Protein AF-0000000072534331 (afdb_homodimer)

Solvent-accessible surface area (backbone atoms only — not comparable to full-atom values): 13801 Å² total; per-residue (Å²): 88,79,46,74,49,77,42,70,60,84,75,56,62,66,62,53,51,60,70,26,61,37,48,76,20,25,19,36,25,36,41,34,34,26,26,34,39,56,55,97,90,37,53,32,56,31,35,36,30,47,63,51,60,72,60,28,52,50,44,50,51,50,47,52,53,56,41,56,73,75,33,76,59,56,20,41,37,40,39,36,39,30,43,77,32,44,56,55,34,57,40,33,40,37,37,26,12,3,53,46,58,65,42,17,48,55,43,46,56,50,47,54,54,48,44,35,71,67,36,56,42,35,35,30,44,30,29,78,86,67,47,72,48,81,40,75,47,66,123,88,80,46,75,50,76,42,69,59,84,76,56,64,66,65,52,51,60,69,25,61,39,47,76,19,26,17,37,25,35,41,35,34,26,26,35,38,55,54,95,90,37,53,31,56,30,35,34,30,48,62,51,59,72,60,29,52,51,44,51,51,49,47,52,52,54,41,56,73,75,32,73,60,56,20,42,38,41,40,37,40,31,43,75,33,44,57,55,35,56,40,34,39,36,37,26,12,3,52,46,57,67,42,16,50,54,42,46,55,50,46,54,55,49,43,33,71,66,35,57,41,35,35,32,44,30,28,77,86,67,46,72,49,79,39,77,45,65,122

pLDDT: mean 96.77, std 4.94, range [68.0, 99.0]

Secondary structure (DSSP, 8-state):
-EEEEEESS---HHHHHHHH--TT-SEEEEEEEEB-SEETTEEEEEEEEEE-HHHHHHHHHHHHHHHHHHS--SEEEEEEE-EEEEBT-EEEEEEEEESSHHHHHHHHHHHHHHHHHHS-EEEEEEETTS-EEEEES--/-EEEEEESS---HHHHHHHH--TT-SEEEEEEEEB-SEETTEEEEEEEEEE-HHHHHHHHHHHHHHHHHHS--SEEEEEEE-EEEEBT-EEEEEEEEESSHHHHHHHHHHHHHHHHHHS-EEEEEEETTS-EEEEES--

Sequence (278 aa):
MDHIDIIEGKIDVNSTIDLVISPSCGAVSTFLGTTRDNFDGKKVVRLEYEAYIPMAKKKMLEICQLVREKWKVENIVMIHRIGLVPIKEASIIIAISSPHRKESLDALQFAIDTLKAIVPIWKKEVYEDESTSWKENKEMDHIDIIEGKIDVNSTIDLVISPSCGAVSTFLGTTRDNFDGKKVVRLEYEAYIPMAKKKMLEICQLVREKWKVENIVMIHRIGLVPIKEASIIIAISSPHRKESLDALQFAIDTLKAIVPIWKKEVYEDESTSWKENKE

Radius of gyration: 18.97 Å; Cα contacts (8 Å, |Δi|>4): 699; chains: 2; bounding box: 43×62×36 Å

InterPro domains:
  IPR003448 Molybdopterin biosynthesis MoaE [PF02391] (8-117)
  IPR003448 Molybdopterin biosynthesis MoaE [cd00756] (11-135)
  IPR028888 Molybdopterin synthase catalytic subunit, eukaryotes [MF_03052] (1-139)
  IPR036563 Molybdopterin biosynthesis MoaE subunit superfamily [G3DSA:3.90.1170.40] (1-137)
  IPR036563 Molybdopterin biosynthesis MoaE subunit superfamily [SSF54690] (4-138)

Foldseek 3Di:
DEAEEEEADADDPVVQQVQADDPLFDDKDKDWDADAQDDPHFGFFWKAKDAPGVQLRVQLVVLVVVLVVVAAWDYWYKYAHGGIGGGPTTGIMIMTTHNDHPSNVVSNVSSVQSSQVPRGMKMWTQGPVRDIDIDRSND/DEAEEEEADADDPVVQQVQADDPLFDEKDKDWDADAQDDPHFGFFWKAKDAPGVQLRVVLVVLVVVLVVVAAWDYWYKYAHGGIGGGPTTGIMIMTTHNDHPSNVVSNVSSVQSSQVDRGMKMWTQGPVRDIDIDRSND

Nearest PDB structures (foldseek):
  4ap8-assembly1_A  TM=9.971E-01  e=3.537E-19  Homo sapiens
  8hlg-assembly1_B  TM=9.575E-01  e=3.197E-15  Deinococcus radiodurans R1 = ATCC 13939 = DSM 20539
  2q5w-assembly1_E  TM=9.636E-01  e=4.592E-15  Staphylococcus aureus
  2qie-assembly2_H  TM=9.582E-01  e=1.360E-14  Staphylococcus aureus
  6jbz-assembly1_C  TM=9.107E-01  e=6.594E-15  Mycobacterium tuberculosis

Organism: Lottia gigantea (NCBI:txid225164)

Structure (mmCIF, N/CA/C/O backbone):
data_AF-0000000072534331-model_v1
#
loop_
_entity.id
_entity.type
_entity.pdbx_description
1 polymer 'Molybdenum cofactor synthesis protein 2B'
#
loop_
_atom_site.group_PDB
_atom_site.id
_atom_site.type_symbol
_ato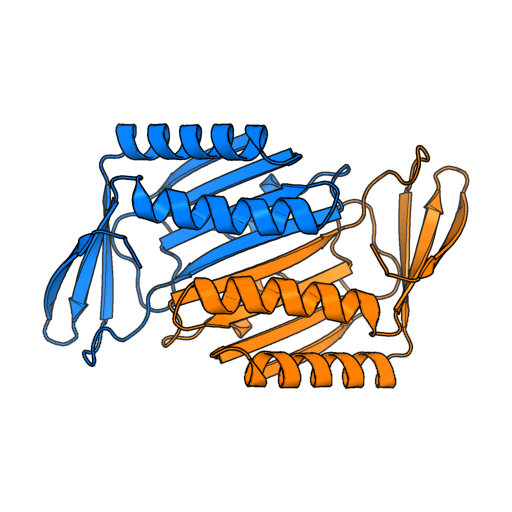m_site.label_atom_id
_atom_site.label_alt_id
_atom_site.label_comp_id
_atom_site.label_asym_id
_atom_site.label_entity_id
_atom_site.label_seq_id
_atom_site.pdbx_PDB_ins_code
_atom_site.Cartn_x
_atom_site.Cartn_y
_atom_site.Cartn_z
_atom_site.occupancy
_atom_site.B_iso_or_equiv
_atom_site.auth_seq_id
_atom_site.auth_comp_id
_atom_site.auth_asym_id
_atom_site.auth_atom_id
_atom_site.pdbx_PDB_model_num
ATOM 1 N N . MET A 1 1 ? 16.219 7.152 -1.354 1 97.75 1 MET A N 1
ATOM 2 C CA . MET A 1 1 ? 16.984 5.906 -1.323 1 97.75 1 MET A CA 1
ATOM 3 C C . MET A 1 1 ? 16.312 4.836 -2.176 1 97.75 1 MET A C 1
ATOM 5 O O . MET A 1 1 ? 15.086 4.848 -2.34 1 97.75 1 MET A O 1
ATOM 9 N N . ASP A 1 2 ? 17.141 3.986 -2.725 1 98.62 2 ASP A N 1
ATOM 10 C CA . ASP A 1 2 ? 16.656 2.771 -3.383 1 98.62 2 ASP A CA 1
ATOM 11 C C . ASP A 1 2 ? 17.141 1.524 -2.645 1 98.62 2 ASP A C 1
ATOM 13 O O . ASP A 1 2 ? 18.328 1.364 -2.395 1 98.62 2 ASP A O 1
ATOM 17 N N . HIS A 1 3 ? 16.25 0.729 -2.234 1 98.75 3 HIS A N 1
ATOM 18 C CA . HIS A 1 3 ? 16.594 -0.554 -1.637 1 98.75 3 HIS A CA 1
ATOM 19 C C . HIS A 1 3 ? 15.992 -1.712 -2.422 1 98.75 3 HIS A C 1
ATOM 21 O O . HIS A 1 3 ? 14.773 -1.88 -2.443 1 98.75 3 HIS A O 1
ATOM 27 N N . ILE A 1 4 ? 16.812 -2.453 -3.033 1 98.75 4 ILE A N 1
ATOM 28 C CA . ILE A 1 4 ? 16.391 -3.617 -3.809 1 98.75 4 ILE A CA 1
ATOM 29 C C . ILE A 1 4 ? 16.969 -4.887 -3.178 1 98.75 4 ILE A C 1
ATOM 31 O O . ILE A 1 4 ? 18.109 -4.902 -2.732 1 98.75 4 ILE A O 1
ATOM 35 N N . ASP A 1 5 ? 16.156 -5.902 -3.156 1 98.56 5 ASP A N 1
ATOM 36 C CA . ASP A 1 5 ? 16.688 -7.156 -2.627 1 98.56 5 ASP A CA 1
ATOM 37 C C . ASP A 1 5 ? 15.906 -8.352 -3.168 1 98.56 5 ASP A C 1
ATOM 39 O O . ASP A 1 5 ? 14.75 -8.227 -3.564 1 98.56 5 ASP A O 1
ATOM 43 N N . ILE A 1 6 ? 16.531 -9.43 -3.281 1 98.75 6 ILE A N 1
ATOM 44 C CA . ILE A 1 6 ? 15.984 -10.75 -3.52 1 98.75 6 ILE A CA 1
ATOM 45 C C . ILE A 1 6 ? 16.312 -11.672 -2.35 1 98.75 6 ILE A C 1
ATOM 47 O O . ILE A 1 6 ? 17.5 -11.891 -2.041 1 98.75 6 ILE A O 1
ATOM 51 N N . ILE A 1 7 ? 15.234 -12.25 -1.736 1 98.56 7 ILE A N 1
ATOM 52 C CA . ILE A 1 7 ? 15.484 -12.93 -0.468 1 98.56 7 ILE A CA 1
ATOM 53 C C . ILE A 1 7 ? 14.844 -14.312 -0.489 1 98.56 7 ILE A C 1
ATOM 55 O O . ILE A 1 7 ? 13.992 -14.594 -1.335 1 98.56 7 ILE A O 1
ATOM 59 N N . GLU A 1 8 ? 15.094 -15.25 0.429 1 96.88 8 GLU A N 1
ATOM 60 C CA . GLU A 1 8 ? 14.5 -16.578 0.543 1 96.88 8 GLU A CA 1
ATOM 61 C C . GLU A 1 8 ? 13.516 -16.641 1.709 1 96.88 8 GLU A C 1
ATOM 63 O O . GLU A 1 8 ? 12.625 -17.5 1.728 1 96.88 8 GLU A O 1
ATOM 68 N N . GLY A 1 9 ? 13.523 -15.734 2.58 1 96.56 9 GLY A N 1
ATOM 69 C CA . GLY A 1 9 ? 12.656 -15.773 3.748 1 96.56 9 GLY A CA 1
ATOM 70 C C . GLY A 1 9 ? 11.445 -14.867 3.623 1 96.56 9 GLY A C 1
ATOM 71 O O . GLY A 1 9 ? 11.242 -14.234 2.584 1 96.56 9 GLY A O 1
ATOM 72 N N . LYS A 1 10 ? 10.688 -14.898 4.652 1 98.25 10 LYS A N 1
ATOM 73 C CA . LYS A 1 10 ? 9.453 -14.109 4.664 1 98.25 10 LYS A CA 1
ATOM 74 C C . LYS A 1 10 ? 9.75 -12.617 4.555 1 98.25 10 LYS A C 1
ATOM 76 O O . LYS A 1 10 ? 10.711 -12.125 5.152 1 98.25 10 LYS A O 1
ATOM 81 N N . ILE A 1 11 ? 9.008 -11.93 3.807 1 98.5 11 ILE A N 1
ATOM 82 C CA . ILE A 1 11 ? 9.102 -10.477 3.684 1 98.5 11 ILE A CA 1
ATOM 83 C C . ILE A 1 11 ? 8.562 -9.82 4.949 1 98.5 11 ILE A C 1
ATOM 85 O O . ILE A 1 11 ? 7.492 -10.18 5.438 1 98.5 11 ILE A O 1
ATOM 89 N N . ASP A 1 12 ? 9.297 -8.938 5.496 1 98.31 12 ASP A N 1
ATOM 90 C CA . ASP A 1 12 ? 8.867 -8.141 6.645 1 98.31 12 ASP A CA 1
ATOM 91 C C . ASP A 1 12 ? 8.242 -6.824 6.199 1 98.31 12 ASP A C 1
ATOM 93 O O . ASP A 1 12 ? 8.961 -5.855 5.926 1 98.31 12 ASP A O 1
ATOM 97 N N . VAL A 1 13 ? 6.996 -6.742 6.227 1 98.31 13 VAL A N 1
ATOM 98 C CA . VAL A 1 13 ? 6.262 -5.598 5.699 1 98.31 13 VAL A CA 1
ATOM 99 C C . VAL A 1 13 ? 6.574 -4.355 6.535 1 98.31 13 VAL A C 1
ATOM 101 O O . VAL A 1 13 ? 6.84 -3.285 5.988 1 98.31 13 VAL A O 1
ATOM 104 N N . ASN A 1 14 ? 6.59 -4.48 7.836 1 97.75 14 ASN A N 1
ATOM 105 C CA . ASN A 1 14 ? 6.828 -3.34 8.719 1 97.75 14 ASN A CA 1
ATOM 106 C C . ASN A 1 14 ? 8.211 -2.732 8.484 1 97.75 14 ASN A C 1
ATOM 108 O O . ASN A 1 14 ? 8.344 -1.512 8.383 1 97.75 14 ASN A O 1
ATOM 112 N N . SER A 1 15 ? 9.172 -3.654 8.406 1 97.94 15 SER A N 1
ATOM 113 C CA . SER A 1 15 ? 10.523 -3.166 8.164 1 97.94 15 SER A CA 1
ATOM 114 C C . SER A 1 15 ? 10.617 -2.438 6.824 1 97.94 15 SER A C 1
ATOM 116 O O . SER A 1 15 ? 11.336 -1.444 6.703 1 97.94 15 SER A O 1
ATOM 118 N N . THR A 1 16 ? 9.914 -2.91 5.852 1 98.62 16 THR A N 1
ATOM 119 C CA . THR A 1 16 ? 9.914 -2.295 4.531 1 98.62 16 THR A CA 1
ATOM 120 C C . THR A 1 16 ? 9.297 -0.902 4.578 1 98.62 16 THR A C 1
ATOM 122 O O . THR A 1 16 ? 9.867 0.056 4.055 1 98.62 16 THR A O 1
ATOM 125 N N . ILE A 1 17 ? 8.164 -0.797 5.242 1 98.62 17 ILE A N 1
ATOM 126 C CA . ILE A 1 17 ? 7.465 0.477 5.344 1 98.62 17 ILE A CA 1
ATOM 127 C C . ILE A 1 17 ? 8.312 1.47 6.141 1 98.62 17 ILE A C 1
ATOM 129 O O . ILE A 1 17 ? 8.445 2.633 5.75 1 98.62 17 ILE A O 1
ATOM 133 N N . ASP A 1 18 ? 8.945 1.005 7.211 1 98.19 18 ASP A N 1
ATOM 134 C CA . ASP A 1 18 ? 9.812 1.857 8.023 1 98.19 18 ASP A CA 1
ATOM 135 C C . ASP A 1 18 ? 10.953 2.439 7.184 1 98.19 18 ASP A C 1
ATOM 137 O O . ASP A 1 18 ? 11.367 3.576 7.402 1 98.19 18 ASP A O 1
ATOM 141 N N . LEU A 1 19 ? 11.422 1.633 6.262 1 98.56 19 LEU A N 1
ATOM 142 C CA . LEU A 1 19 ? 12.562 2.033 5.438 1 98.56 19 LEU A CA 1
ATOM 143 C C . LEU A 1 19 ? 12.18 3.188 4.516 1 98.56 19 LEU A C 1
ATOM 145 O O . LEU A 1 19 ? 13.031 4.008 4.16 1 98.56 19 LEU A O 1
ATOM 149 N N . VAL A 1 20 ? 10.875 3.279 4.148 1 98.88 20 VAL A N 1
ATOM 150 C CA . VAL A 1 20 ? 10.555 4.266 3.123 1 98.88 20 VAL A CA 1
ATOM 151 C C . VAL A 1 20 ? 9.961 5.516 3.773 1 98.88 20 VAL A C 1
ATOM 153 O O . VAL A 1 20 ? 9.906 6.578 3.152 1 98.88 20 VAL A O 1
ATOM 156 N N . ILE A 1 21 ? 9.461 5.43 4.953 1 98.88 21 ILE A N 1
ATOM 157 C CA . ILE A 1 21 ? 8.883 6.582 5.641 1 98.88 21 ILE A CA 1
ATOM 158 C C . ILE A 1 21 ? 9.938 7.676 5.785 1 98.88 21 ILE A C 1
ATOM 160 O O . ILE A 1 21 ? 11.102 7.395 6.094 1 98.88 21 ILE A O 1
ATOM 164 N N . SER A 1 22 ? 9.562 8.875 5.523 1 98.81 22 SER A N 1
ATOM 165 C CA . SER A 1 22 ? 10.43 10.047 5.59 1 98.81 22 SER A CA 1
ATOM 166 C C . SER A 1 22 ? 9.695 11.25 6.16 1 98.81 22 SER A C 1
ATOM 168 O O . SER A 1 22 ? 8.5 11.445 5.898 1 98.81 22 SER A O 1
ATOM 170 N N . PRO A 1 23 ? 10.391 12.07 6.906 1 98.69 23 PRO A N 1
ATOM 171 C CA . PRO A 1 23 ? 9.727 13.258 7.453 1 98.69 23 PRO A CA 1
ATOM 172 C C . PRO A 1 23 ? 9.25 14.219 6.367 1 98.69 23 PRO A C 1
ATOM 174 O O . PRO A 1 23 ? 8.359 15.039 6.613 1 98.69 23 PRO A O 1
ATOM 177 N N . SER A 1 24 ? 9.828 14.109 5.211 1 98.25 24 SER A N 1
ATOM 178 C CA . SER A 1 24 ? 9.461 15.031 4.141 1 98.25 24 SER A CA 1
ATOM 179 C C . SER A 1 24 ? 8.312 14.477 3.307 1 98.25 24 SER A C 1
ATOM 181 O O . SER A 1 24 ? 7.836 15.141 2.381 1 98.25 24 SER A O 1
ATOM 183 N N . CYS A 1 25 ? 7.848 13.281 3.615 1 98.62 25 CYS A N 1
ATOM 184 C CA . CYS A 1 25 ? 6.836 12.617 2.805 1 98.62 25 CYS A CA 1
ATOM 185 C C . CYS A 1 25 ? 5.555 12.398 3.604 1 98.62 25 CYS A C 1
ATOM 187 O O . CYS A 1 25 ? 5.609 12.016 4.773 1 98.62 25 CYS A O 1
ATOM 189 N N . GLY A 1 26 ? 4.449 12.602 2.943 1 98.56 26 GLY A N 1
ATOM 190 C CA . GLY A 1 26 ? 3.166 12.383 3.59 1 98.56 26 GLY A CA 1
ATOM 191 C C . GLY A 1 26 ? 2.457 11.133 3.092 1 98.56 26 GLY A C 1
ATOM 192 O O . GLY A 1 26 ? 1.327 10.852 3.5 1 98.56 26 GLY A O 1
ATOM 193 N N . ALA A 1 27 ? 3.146 10.43 2.158 1 98.81 27 ALA A N 1
ATOM 194 C CA . ALA A 1 27 ? 2.467 9.297 1.534 1 98.81 27 ALA A CA 1
ATOM 195 C C . ALA A 1 27 ? 3.408 8.102 1.385 1 98.81 27 ALA A C 1
ATOM 197 O O . ALA A 1 27 ? 4.566 8.266 0.995 1 98.81 27 ALA A O 1
ATOM 198 N N . VAL A 1 28 ? 2.932 6.957 1.734 1 98.94 28 VAL A N 1
ATOM 199 C CA . VAL A 1 28 ? 3.555 5.676 1.411 1 98.94 28 VAL A CA 1
ATOM 200 C C . VAL A 1 28 ? 2.547 4.773 0.708 1 98.94 28 VAL A C 1
ATOM 202 O O . VAL A 1 28 ? 1.479 4.48 1.254 1 98.94 28 VAL A O 1
ATOM 205 N N . SER A 1 29 ? 2.83 4.359 -0.494 1 98.94 29 SER A N 1
ATOM 206 C CA . SER A 1 29 ? 2.041 3.375 -1.228 1 98.94 29 SER A CA 1
ATOM 207 C C . SER A 1 29 ? 2.775 2.041 -1.329 1 98.94 29 SER A C 1
ATOM 209 O O . SER A 1 29 ? 3.977 2.008 -1.604 1 98.94 29 SER A O 1
ATOM 211 N N . THR A 1 30 ? 2.059 0.964 -1.066 1 98.94 30 THR A N 1
ATOM 212 C CA . THR A 1 30 ? 2.701 -0.345 -1.071 1 98.94 30 THR A CA 1
ATOM 213 C C . THR A 1 30 ? 1.872 -1.351 -1.866 1 98.94 30 THR A C 1
ATOM 215 O O . THR A 1 30 ? 0.641 -1.312 -1.834 1 98.94 30 THR A O 1
ATOM 218 N N . PHE A 1 31 ? 2.516 -2.182 -2.52 1 98.94 31 PHE A N 1
ATOM 219 C CA . PHE A 1 31 ? 1.923 -3.344 -3.172 1 98.94 31 PHE A CA 1
ATOM 220 C C . PHE A 1 31 ? 2.537 -4.633 -2.645 1 98.94 31 PHE A C 1
ATOM 222 O O . PHE A 1 31 ? 3.76 -4.762 -2.57 1 98.94 31 PHE A O 1
ATOM 229 N N . LEU A 1 32 ? 1.701 -5.539 -2.307 1 98.94 32 LEU A N 1
ATOM 230 C CA . LEU A 1 32 ? 2.082 -6.875 -1.859 1 98.94 32 LEU A CA 1
ATOM 231 C C . LEU A 1 32 ? 1.475 -7.941 -2.762 1 98.94 32 LEU A C 1
ATOM 233 O O . LEU A 1 32 ? 0.25 -8.047 -2.871 1 98.94 32 LEU A O 1
ATOM 237 N N . GLY A 1 33 ? 2.299 -8.719 -3.412 1 98.75 33 GLY A N 1
ATOM 238 C CA . GLY A 1 33 ? 1.84 -9.898 -4.125 1 98.75 33 GLY A CA 1
ATOM 239 C C . GLY A 1 33 ? 1.857 -11.156 -3.275 1 98.75 33 GLY A C 1
ATOM 240 O O . GLY A 1 33 ? 2.895 -11.516 -2.713 1 98.75 33 GLY A O 1
ATOM 241 N N . THR A 1 34 ? 0.713 -11.836 -3.211 1 98.81 34 THR A N 1
ATOM 242 C CA . THR A 1 34 ? 0.612 -13.023 -2.365 1 98.81 34 THR A CA 1
ATOM 243 C C . THR A 1 34 ? 0.165 -14.234 -3.18 1 98.81 34 THR A C 1
ATOM 245 O O . THR A 1 34 ? -0.399 -14.086 -4.266 1 98.81 34 THR A O 1
ATOM 248 N N . THR A 1 35 ? 0.385 -15.391 -2.631 1 98.62 35 THR A N 1
ATOM 249 C CA . THR A 1 35 ? 0.049 -16.625 -3.33 1 98.62 35 THR A CA 1
ATOM 250 C C . THR A 1 35 ? -1.437 -16.938 -3.184 1 98.62 35 THR A C 1
ATOM 252 O O . THR A 1 35 ? -1.941 -17.078 -2.066 1 98.62 35 THR A O 1
ATOM 255 N N . ARG A 1 36 ? -2.086 -17.078 -4.281 1 98.25 36 ARG A N 1
ATOM 256 C CA . ARG A 1 36 ? -3.482 -17.5 -4.289 1 98.25 36 ARG A CA 1
ATOM 257 C C . ARG A 1 36 ? -3.598 -19.016 -4.184 1 98.25 36 ARG A C 1
ATOM 259 O O . ARG A 1 36 ? -2.648 -19.734 -4.496 1 98.25 36 ARG A O 1
ATOM 266 N N . ASP A 1 37 ? -4.828 -19.422 -3.91 1 98.19 37 ASP A N 1
ATOM 267 C CA . ASP A 1 37 ? -5.043 -20.859 -3.73 1 98.19 37 ASP A CA 1
ATOM 268 C C . ASP A 1 37 ? -5.613 -21.484 -4.996 1 98.19 37 ASP A C 1
ATOM 270 O O . ASP A 1 37 ? -6.113 -22.609 -4.965 1 98.19 37 ASP A O 1
ATOM 274 N N . ASN A 1 38 ? -5.621 -20.734 -5.992 1 95.56 38 ASN A N 1
ATOM 275 C CA . ASN A 1 38 ? -6.199 -21.266 -7.223 1 95.56 38 ASN A CA 1
ATOM 276 C C . ASN A 1 38 ? -5.566 -20.625 -8.461 1 95.56 38 ASN A C 1
ATOM 278 O O . ASN A 1 38 ? -5.082 -19.5 -8.398 1 95.56 38 ASN A O 1
ATOM 282 N N . PHE A 1 39 ? -5.535 -21.375 -9.438 1 91.88 39 PHE A N 1
ATOM 283 C CA . PHE A 1 39 ? -5.152 -20.906 -10.766 1 91.88 39 PHE A CA 1
ATOM 284 C C . PHE A 1 39 ? -5.895 -21.672 -11.852 1 91.88 39 PHE A C 1
ATOM 286 O O . PHE A 1 39 ? -5.754 -22.891 -11.953 1 91.88 39 PHE A O 1
ATOM 293 N N . ASP A 1 40 ? -6.691 -20.875 -12.609 1 88.62 40 ASP A N 1
ATOM 294 C CA . ASP A 1 40 ? -7.43 -21.469 -13.727 1 88.62 40 ASP A CA 1
ATOM 295 C C . ASP A 1 40 ? -8.219 -22.688 -13.273 1 88.62 40 ASP A C 1
ATOM 297 O O . ASP A 1 40 ? -8.109 -23.766 -13.883 1 88.62 40 ASP A O 1
ATOM 301 N N . GLY A 1 41 ? -8.844 -22.531 -12.164 1 90.44 41 GLY A N 1
ATOM 302 C CA . GLY A 1 41 ? -9.773 -23.562 -11.719 1 90.44 41 GLY A CA 1
ATOM 303 C C . GLY A 1 41 ? -9.102 -24.672 -10.945 1 90.44 41 GLY A C 1
ATOM 304 O O . GLY A 1 41 ? -9.773 -25.594 -10.461 1 90.44 41 GLY A O 1
ATOM 305 N N . LYS A 1 42 ? -7.816 -24.656 -10.859 1 93.5 42 LYS A N 1
ATOM 306 C CA . LYS A 1 42 ? -7.082 -25.672 -10.117 1 93.5 42 LYS A CA 1
ATOM 307 C C . LYS A 1 42 ? -6.668 -25.156 -8.742 1 93.5 42 LYS A C 1
ATOM 309 O O . LYS A 1 42 ? -6.387 -23.969 -8.578 1 93.5 42 LYS A O 1
ATOM 314 N N . LYS A 1 43 ? -6.59 -26.141 -7.871 1 96.88 43 LYS A N 1
ATOM 315 C CA . LYS A 1 43 ? -6.172 -25.781 -6.52 1 96.88 43 LYS A CA 1
ATOM 316 C C . LYS A 1 43 ? -4.652 -25.688 -6.418 1 96.88 43 LYS A C 1
ATOM 318 O O . LYS A 1 43 ? -3.943 -26.641 -6.758 1 96.88 43 LYS A O 1
ATOM 323 N N . VAL A 1 44 ? -4.188 -24.609 -5.996 1 97.5 44 VAL A N 1
ATOM 324 C CA . VAL A 1 44 ? -2.764 -24.359 -5.789 1 97.5 44 VAL A CA 1
ATOM 325 C C . VAL A 1 44 ? -2.424 -24.516 -4.309 1 97.5 44 VAL A C 1
ATOM 327 O O . VAL A 1 44 ? -3.168 -24.062 -3.441 1 97.5 44 VAL A O 1
ATOM 330 N N . VAL A 1 45 ? -1.26 -25.109 -4.055 1 97.44 45 VAL A N 1
ATOM 331 C CA . VAL A 1 45 ? -0.889 -25.281 -2.654 1 97.44 45 VAL A CA 1
ATOM 332 C C . VAL A 1 45 ? 0.294 -24.375 -2.318 1 97.44 45 VAL A C 1
ATOM 334 O O . VAL A 1 45 ? 0.499 -24.016 -1.155 1 97.44 45 VAL A O 1
ATOM 337 N N . ARG A 1 46 ? 1.056 -24.031 -3.359 1 97.75 46 ARG A N 1
ATOM 338 C CA . ARG A 1 46 ? 2.143 -23.062 -3.18 1 97.75 46 ARG A CA 1
ATOM 339 C C . ARG A 1 46 ? 2.727 -22.641 -4.523 1 97.75 46 ARG A C 1
ATOM 341 O O . ARG A 1 46 ? 2.453 -23.266 -5.551 1 97.75 46 ARG A O 1
ATOM 348 N N . LEU A 1 47 ? 3.52 -21.594 -4.438 1 97.81 47 LEU A N 1
ATOM 349 C CA . LEU A 1 47 ? 4.355 -21.188 -5.562 1 97.81 47 LEU A CA 1
ATOM 350 C C . LEU A 1 47 ? 5.832 -21.359 -5.234 1 97.81 47 LEU A C 1
ATOM 352 O O . LEU A 1 47 ? 6.219 -21.312 -4.062 1 97.81 47 LEU A O 1
ATOM 356 N N . GLU A 1 48 ? 6.559 -21.562 -6.195 1 97.81 48 GLU A N 1
ATOM 357 C CA . GLU A 1 48 ? 8.016 -21.547 -6.102 1 97.81 48 GLU A CA 1
ATOM 358 C C . GLU A 1 48 ? 8.625 -20.594 -7.117 1 97.81 48 GLU A C 1
ATOM 360 O O . GLU A 1 48 ? 8.312 -20.656 -8.312 1 97.81 48 GLU A O 1
ATOM 365 N N . TYR A 1 49 ? 9.523 -19.766 -6.586 1 98.06 49 TYR A N 1
ATOM 366 C CA . TYR A 1 49 ? 10.117 -18.766 -7.465 1 98.06 49 TYR A CA 1
ATOM 367 C C . TYR A 1 49 ? 11.602 -19.047 -7.676 1 98.06 49 TYR A C 1
ATOM 369 O O . TYR A 1 49 ? 12.297 -19.453 -6.75 1 98.06 49 TYR A O 1
ATOM 377 N N . GLU A 1 50 ? 12.031 -18.734 -8.859 1 97.38 50 GLU A N 1
ATOM 378 C CA . GLU A 1 50 ? 13.445 -18.672 -9.219 1 97.38 50 GLU A CA 1
ATOM 379 C C . GLU A 1 50 ? 13.773 -17.391 -9.969 1 97.38 50 GLU A C 1
ATOM 381 O O . GLU A 1 50 ? 12.898 -16.797 -10.602 1 97.38 50 GLU A O 1
ATOM 386 N N . ALA A 1 51 ? 14.984 -16.969 -9.773 1 96.81 51 ALA A N 1
ATOM 387 C CA . ALA A 1 51 ? 15.406 -15.758 -10.469 1 96.81 51 ALA A CA 1
ATOM 388 C C . ALA A 1 51 ? 16.859 -15.852 -10.906 1 96.81 51 ALA A C 1
ATOM 390 O O . ALA A 1 51 ? 17.641 -16.609 -10.32 1 96.81 51 ALA A O 1
ATOM 391 N N . TYR A 1 52 ? 17.125 -15.141 -11.969 1 96.56 52 TYR A N 1
ATOM 392 C CA . TYR A 1 52 ? 18.516 -14.742 -12.211 1 96.56 52 TYR A CA 1
ATOM 393 C C . TYR A 1 52 ? 18.859 -13.5 -11.398 1 96.56 52 TYR A C 1
ATOM 395 O O . TYR A 1 52 ? 18.734 -12.375 -11.883 1 96.56 52 TYR A O 1
ATOM 403 N N . ILE A 1 53 ? 19.438 -13.758 -10.266 1 98 53 ILE A N 1
ATOM 404 C CA . ILE A 1 53 ? 19.438 -12.773 -9.195 1 98 53 ILE A CA 1
ATOM 405 C C . ILE A 1 53 ? 20.188 -11.523 -9.641 1 98 53 ILE A C 1
ATOM 407 O O . ILE A 1 53 ? 19.688 -10.406 -9.508 1 98 53 ILE A O 1
ATOM 411 N N . PRO A 1 54 ? 21.406 -11.641 -10.242 1 98.25 54 PRO A N 1
ATOM 412 C CA . PRO A 1 54 ? 22.125 -10.422 -10.625 1 98.25 54 PRO A CA 1
ATOM 413 C C . PRO A 1 54 ? 21.359 -9.562 -11.625 1 98.25 54 PRO A C 1
ATOM 415 O O . PRO A 1 54 ? 21.297 -8.344 -11.469 1 98.25 54 PRO A O 1
ATOM 418 N N . MET A 1 55 ? 20.766 -10.164 -12.562 1 98.44 55 MET A N 1
ATOM 419 C CA . MET A 1 55 ? 20.031 -9.422 -13.578 1 98.44 55 MET A CA 1
ATOM 420 C C . MET A 1 55 ? 18.719 -8.875 -13 1 98.44 55 MET A C 1
ATOM 422 O O . MET A 1 55 ? 18.312 -7.766 -13.336 1 98.44 55 MET A O 1
ATOM 426 N N . ALA A 1 56 ? 18.047 -9.68 -12.172 1 98.5 56 ALA A N 1
ATOM 427 C CA . ALA A 1 56 ? 16.812 -9.234 -11.531 1 98.5 56 ALA A CA 1
ATOM 428 C C . ALA A 1 56 ? 17.047 -7.957 -10.727 1 98.5 56 ALA A C 1
ATOM 430 O O . ALA A 1 56 ? 16.297 -6.984 -10.859 1 98.5 56 ALA A O 1
ATOM 431 N N . LYS A 1 57 ? 18.094 -7.957 -9.969 1 98.75 57 LYS A N 1
ATOM 432 C CA . LYS A 1 57 ? 18.422 -6.781 -9.164 1 98.75 57 LYS A CA 1
ATOM 433 C C . LYS A 1 57 ? 18.766 -5.586 -10.047 1 98.75 57 LYS A C 1
ATOM 435 O O . LYS A 1 57 ? 18.375 -4.457 -9.758 1 98.75 57 LYS A O 1
ATOM 440 N N . LYS A 1 58 ? 19.516 -5.875 -11.055 1 98.75 58 LYS A N 1
ATOM 441 C CA . LYS A 1 58 ? 19.875 -4.809 -11.992 1 98.75 58 LYS A CA 1
ATOM 442 C C . LYS A 1 58 ? 18.625 -4.18 -12.602 1 98.75 58 LYS A C 1
ATOM 444 O O . LYS A 1 58 ? 18.5 -2.955 -12.664 1 98.75 58 LYS A O 1
ATOM 449 N N . LYS A 1 59 ? 17.672 -4.988 -13.039 1 98.75 59 LYS A N 1
ATOM 450 C CA . LYS A 1 59 ? 16.438 -4.5 -13.648 1 98.75 59 LYS A CA 1
ATOM 451 C C . LYS A 1 59 ? 15.586 -3.756 -12.625 1 98.75 59 LYS A C 1
ATOM 453 O O . LYS A 1 59 ? 14.945 -2.754 -12.953 1 98.75 59 LYS A O 1
ATOM 458 N N . MET A 1 60 ? 15.57 -4.23 -11.414 1 98.88 60 MET A N 1
ATOM 459 C CA . MET A 1 60 ? 14.828 -3.537 -10.359 1 98.88 60 MET A CA 1
ATOM 460 C C . MET A 1 60 ? 15.406 -2.15 -10.109 1 98.88 60 MET A C 1
ATOM 462 O O . MET A 1 60 ? 14.664 -1.189 -9.906 1 98.88 60 MET A O 1
ATOM 466 N N . LEU A 1 61 ? 16.703 -2.096 -10.172 1 98.81 61 LEU A N 1
ATOM 467 C CA . LEU A 1 61 ? 17.344 -0.797 -10 1 98.81 61 LEU A CA 1
ATOM 468 C C . LEU A 1 61 ? 17.016 0.132 -11.164 1 98.81 61 LEU A C 1
ATOM 470 O O . LEU A 1 61 ? 16.797 1.331 -10.961 1 98.81 61 LEU A O 1
ATOM 474 N N . GLU A 1 62 ? 16.953 -0.404 -12.328 1 98.88 62 GLU A N 1
ATOM 475 C CA . GLU A 1 62 ? 16.547 0.374 -13.492 1 98.88 62 GLU A CA 1
ATOM 476 C C . GLU A 1 62 ? 15.133 0.918 -13.328 1 98.88 62 GLU A C 1
ATOM 478 O O . GLU A 1 62 ? 14.852 2.051 -13.727 1 98.88 62 GLU A O 1
ATOM 483 N N . ILE A 1 63 ? 14.297 0.122 -12.797 1 98.94 63 ILE A N 1
ATOM 484 C CA . ILE A 1 63 ? 12.922 0.541 -12.57 1 98.94 63 ILE A CA 1
ATOM 485 C C . ILE A 1 63 ? 12.891 1.704 -11.578 1 98.94 63 ILE A C 1
ATOM 487 O O . ILE A 1 63 ? 12.141 2.666 -11.766 1 98.94 63 ILE A O 1
ATOM 491 N N . CYS A 1 64 ? 13.734 1.614 -10.539 1 98.94 64 CYS A N 1
ATOM 492 C CA . CYS A 1 64 ? 13.82 2.729 -9.602 1 98.94 64 CYS A CA 1
ATOM 493 C C . CYS A 1 64 ? 14.219 4.016 -10.32 1 98.94 64 CYS A C 1
ATOM 495 O O . CYS A 1 64 ? 13.648 5.074 -10.055 1 98.94 64 CYS A O 1
ATOM 497 N N . GLN A 1 65 ? 15.141 3.9 -11.203 1 98.81 65 GLN A N 1
ATOM 498 C CA . GLN A 1 65 ? 15.602 5.066 -11.953 1 98.81 65 GLN A CA 1
ATOM 499 C C . GLN A 1 65 ? 14.492 5.633 -12.828 1 98.81 65 GLN A C 1
ATOM 501 O O . GLN A 1 65 ? 14.289 6.848 -12.883 1 98.81 65 GLN A O 1
ATOM 506 N N . LEU A 1 66 ? 13.758 4.773 -13.5 1 98.88 66 LEU A N 1
ATOM 507 C CA . LEU A 1 66 ? 12.641 5.203 -14.344 1 98.88 66 LEU A CA 1
ATOM 508 C C . LEU A 1 66 ? 11.57 5.906 -13.516 1 98.88 66 LEU A C 1
ATOM 510 O O . LEU A 1 66 ? 11.016 6.922 -13.945 1 98.88 66 LEU A O 1
ATOM 514 N N . VAL A 1 67 ? 11.328 5.383 -12.352 1 98.94 67 VAL A N 1
ATOM 515 C CA . VAL A 1 67 ? 10.344 5.977 -11.453 1 98.94 67 VAL A CA 1
ATOM 516 C C . VAL A 1 67 ? 10.773 7.395 -11.086 1 98.94 67 VAL A C 1
ATOM 518 O O . VAL A 1 67 ? 9.969 8.328 -11.141 1 98.94 67 VAL A O 1
ATOM 521 N N . ARG A 1 68 ? 12.008 7.582 -10.789 1 98.62 68 ARG A N 1
ATOM 522 C CA . ARG A 1 68 ? 12.508 8.867 -10.328 1 98.62 68 ARG A CA 1
ATOM 523 C C . ARG A 1 68 ? 12.555 9.883 -11.469 1 98.62 68 ARG A C 1
ATOM 525 O O . ARG A 1 68 ? 12.492 11.094 -11.234 1 98.62 68 ARG A O 1
ATOM 532 N N . GLU A 1 69 ? 12.625 9.383 -12.633 1 98.69 69 GLU A N 1
ATOM 533 C CA . GLU A 1 69 ? 12.594 10.258 -13.797 1 98.69 69 GLU A CA 1
ATOM 534 C C . GLU A 1 69 ? 11.188 10.82 -14.023 1 98.69 69 GLU A C 1
ATOM 536 O O . GLU A 1 69 ? 11.031 11.922 -14.547 1 98.69 69 GLU A O 1
ATOM 541 N N . LYS A 1 70 ? 10.211 10.086 -13.57 1 98.69 70 LYS A N 1
ATOM 542 C CA . LYS A 1 70 ? 8.836 10.43 -13.93 1 98.69 70 LYS A CA 1
ATOM 543 C C . LYS A 1 70 ? 8.117 11.094 -12.758 1 98.69 70 LYS A C 1
ATOM 545 O O . LYS A 1 70 ? 7.219 11.914 -12.961 1 98.69 70 LYS A O 1
ATOM 550 N N . TRP A 1 71 ? 8.5 10.711 -11.539 1 98.88 71 TRP A N 1
ATOM 551 C CA . TRP A 1 71 ? 7.762 11.195 -10.383 1 98.88 71 TRP A CA 1
ATOM 552 C C . TRP A 1 71 ? 8.711 11.695 -9.297 1 98.88 71 TRP A C 1
ATOM 554 O O . TRP A 1 71 ? 9.812 11.164 -9.141 1 98.88 71 TRP A O 1
ATOM 564 N N . LYS A 1 72 ? 8.219 12.672 -8.508 1 98.44 72 LYS A N 1
ATOM 565 C CA . LYS A 1 72 ? 8.914 13.117 -7.305 1 98.44 72 LYS A CA 1
ATOM 566 C C . LYS A 1 72 ? 8.664 12.164 -6.141 1 98.44 72 LYS A C 1
ATOM 568 O O . LYS A 1 72 ? 7.746 12.375 -5.348 1 98.44 72 LYS A O 1
ATOM 573 N N . VAL A 1 73 ? 9.57 11.164 -6.016 1 98.88 73 VAL A N 1
ATOM 574 C CA 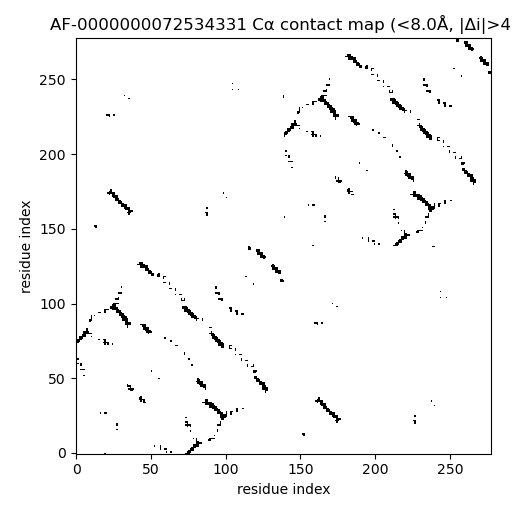. VAL A 1 73 ? 9.469 10.195 -4.93 1 98.88 73 VAL A CA 1
ATOM 575 C C . VAL A 1 73 ? 10.727 10.25 -4.062 1 98.88 73 VAL A C 1
ATOM 577 O O . VAL A 1 73 ? 11.781 10.703 -4.516 1 98.88 73 VAL A O 1
ATOM 580 N N . GLU A 1 74 ? 10.641 9.883 -2.877 1 98.88 74 GLU A N 1
ATOM 581 C CA . GLU A 1 74 ? 11.758 9.977 -1.944 1 98.88 74 GLU A CA 1
ATOM 582 C C . GLU A 1 74 ? 12.461 8.633 -1.788 1 98.88 74 GLU A C 1
ATOM 584 O O . GLU A 1 74 ? 13.656 8.508 -2.088 1 98.88 74 GLU A O 1
ATOM 589 N N . ASN A 1 75 ? 11.773 7.625 -1.29 1 98.94 75 ASN A N 1
ATOM 590 C CA . ASN A 1 75 ? 12.359 6.309 -1.063 1 98.94 75 ASN A CA 1
ATOM 591 C C . ASN A 1 75 ? 11.602 5.219 -1.816 1 98.94 75 ASN A C 1
ATOM 593 O O . ASN A 1 75 ? 10.375 5.277 -1.923 1 98.94 75 ASN A O 1
ATOM 597 N N . ILE A 1 76 ? 12.312 4.254 -2.355 1 98.94 76 ILE A N 1
ATOM 598 C CA . ILE A 1 76 ? 11.75 3.113 -3.068 1 98.94 76 ILE A CA 1
ATOM 599 C C . ILE A 1 76 ? 12.336 1.818 -2.508 1 98.94 76 ILE A C 1
ATOM 601 O O . ILE A 1 76 ? 13.555 1.697 -2.354 1 98.94 76 ILE A O 1
ATOM 605 N N . VAL A 1 77 ? 11.484 0.908 -2.162 1 98.94 77 VAL A N 1
ATOM 606 C CA . VAL A 1 77 ? 11.898 -0.443 -1.8 1 98.94 77 VAL A CA 1
ATOM 607 C C . VAL A 1 77 ? 11.219 -1.457 -2.711 1 98.94 77 VAL A C 1
ATOM 609 O O . VAL A 1 77 ? 10.008 -1.365 -2.957 1 98.94 77 VAL A O 1
ATOM 612 N N . MET A 1 78 ? 11.938 -2.328 -3.26 1 98.94 78 MET A N 1
ATOM 613 C CA . MET A 1 78 ? 11.438 -3.496 -3.982 1 98.94 78 MET A CA 1
ATOM 614 C C . MET A 1 78 ? 12.125 -4.77 -3.496 1 98.94 78 MET A C 1
ATOM 616 O O . MET A 1 78 ? 13.352 -4.891 -3.578 1 98.94 78 MET A O 1
ATOM 620 N N . ILE A 1 79 ? 11.391 -5.68 -2.977 1 98.94 79 ILE A N 1
ATOM 621 C CA . ILE A 1 79 ? 11.922 -6.945 -2.488 1 98.94 79 ILE A CA 1
ATOM 622 C C . ILE A 1 79 ? 11.117 -8.102 -3.076 1 98.94 79 ILE A C 1
ATOM 624 O O . ILE A 1 79 ? 9.883 -8.109 -3.002 1 98.94 79 ILE A O 1
ATOM 628 N N . HIS A 1 80 ? 11.773 -8.992 -3.625 1 98.88 80 HIS A N 1
ATOM 629 C CA . HIS A 1 80 ? 11.148 -10.219 -4.109 1 98.88 80 HIS A CA 1
ATOM 630 C C . HIS A 1 80 ? 11.695 -11.445 -3.387 1 98.88 80 HIS A C 1
ATOM 632 O O . HIS A 1 80 ? 12.898 -11.547 -3.164 1 98.88 80 HIS A O 1
ATOM 638 N N . ARG A 1 81 ? 10.797 -12.234 -3.045 1 98.75 81 ARG A N 1
ATOM 639 C CA . ARG A 1 81 ? 11.109 -13.5 -2.391 1 98.75 81 ARG A CA 1
ATOM 640 C C . ARG A 1 81 ? 11.258 -14.617 -3.414 1 98.75 81 ARG A C 1
ATOM 642 O O . ARG A 1 81 ? 10.469 -14.711 -4.359 1 98.75 81 ARG A O 1
ATOM 649 N N . ILE A 1 82 ? 12.258 -15.445 -3.309 1 98.62 82 ILE A N 1
ATOM 650 C CA . ILE A 1 82 ? 12.406 -16.641 -4.133 1 98.62 82 ILE A CA 1
ATOM 651 C C . ILE A 1 82 ? 12.25 -17.891 -3.266 1 98.62 82 ILE A C 1
ATOM 653 O O . ILE A 1 82 ? 12.148 -17.781 -2.039 1 98.62 82 ILE A O 1
ATOM 657 N N . GLY A 1 83 ? 12.18 -19.062 -3.891 1 98.19 83 GLY A N 1
ATOM 658 C CA . GLY A 1 83 ? 11.898 -20.297 -3.184 1 98.19 83 GLY A CA 1
ATOM 659 C C . GLY A 1 83 ? 10.414 -20.531 -2.963 1 98.19 83 GLY A C 1
ATOM 660 O O . GLY A 1 83 ? 9.586 -20.078 -3.758 1 98.19 83 GLY A O 1
ATOM 661 N N . LEU A 1 84 ? 10.141 -21.25 -1.942 1 98.06 84 LEU A N 1
ATOM 662 C CA . LEU A 1 84 ? 8.773 -21.672 -1.656 1 98.06 84 LEU A CA 1
ATOM 663 C C . LEU A 1 84 ? 7.984 -20.531 -1.014 1 98.06 84 LEU A C 1
ATOM 665 O O . LEU A 1 84 ? 8.438 -19.922 -0.043 1 98.06 84 LEU A O 1
ATOM 669 N N . VAL A 1 85 ? 6.816 -20.266 -1.577 1 98.69 85 VAL A N 1
ATOM 670 C CA . VAL A 1 85 ? 5.922 -19.25 -1.024 1 98.69 85 VAL A CA 1
ATOM 671 C C . VAL A 1 85 ? 4.523 -19.828 -0.843 1 98.69 85 VAL A C 1
ATOM 673 O O . VAL A 1 85 ? 3.766 -19.953 -1.808 1 98.69 85 VAL A O 1
ATOM 676 N N . PRO A 1 86 ? 4.145 -20.156 0.352 1 98.5 86 PRO A N 1
ATOM 677 C CA . PRO A 1 86 ? 2.846 -20.766 0.636 1 98.5 86 PRO A CA 1
ATOM 678 C C . PRO A 1 86 ? 1.675 -19.828 0.344 1 98.5 86 PRO A C 1
ATOM 680 O O . PRO A 1 86 ? 1.874 -18.625 0.15 1 98.5 86 PRO A O 1
ATOM 683 N N . ILE A 1 87 ? 0.479 -20.422 0.38 1 98.75 87 ILE A N 1
ATOM 684 C CA . ILE A 1 87 ? -0.762 -19.656 0.233 1 98.75 87 ILE A CA 1
ATOM 685 C C . ILE A 1 87 ? -0.785 -18.5 1.229 1 98.75 87 ILE A C 1
ATOM 687 O O . ILE A 1 87 ? -0.393 -18.672 2.387 1 98.75 87 ILE A O 1
ATOM 691 N N . LYS A 1 88 ? -1.109 -17.312 0.734 1 98.81 88 LYS A N 1
ATOM 692 C CA . LYS A 1 88 ? -1.349 -16.109 1.524 1 98.81 88 LYS A CA 1
ATOM 693 C C . LYS A 1 88 ? -0.039 -15.406 1.85 1 98.81 88 LYS A C 1
ATOM 695 O O . LYS A 1 88 ? -0.047 -14.258 2.309 1 98.81 88 LYS A O 1
ATOM 700 N N . GLU A 1 89 ? 1.068 -16.047 1.624 1 98.69 89 GLU A N 1
ATOM 701 C CA . GLU A 1 89 ? 2.332 -15.383 1.91 1 98.69 89 GLU A CA 1
ATOM 702 C C . GLU A 1 89 ? 2.787 -14.531 0.727 1 98.69 89 GLU A C 1
ATOM 704 O O . GLU A 1 89 ? 2.402 -14.789 -0.415 1 98.69 89 GLU A O 1
ATOM 709 N N . ALA A 1 90 ? 3.668 -13.578 1.017 1 98.75 90 ALA A N 1
ATOM 710 C CA . ALA A 1 90 ? 4.066 -12.586 0.02 1 98.75 90 ALA A CA 1
ATOM 711 C C . ALA A 1 90 ? 5.297 -13.047 -0.753 1 98.75 90 ALA A C 1
ATOM 713 O O . ALA A 1 90 ? 6.238 -13.594 -0.168 1 98.75 90 ALA A O 1
ATOM 714 N N . SER A 1 91 ? 5.254 -12.828 -2.041 1 98.69 91 SER A N 1
ATOM 715 C CA . SER A 1 91 ? 6.422 -13.055 -2.885 1 98.69 91 SER A CA 1
ATOM 716 C C . SER A 1 91 ? 7.086 -11.742 -3.281 1 98.69 91 SER A C 1
ATOM 718 O O . SER A 1 91 ? 8.25 -11.727 -3.697 1 98.69 91 SER A O 1
ATOM 720 N N . ILE A 1 92 ? 6.379 -10.633 -3.15 1 98.88 92 ILE A N 1
ATOM 721 C CA . ILE A 1 92 ? 6.945 -9.352 -3.557 1 98.88 92 ILE A CA 1
ATOM 722 C C . ILE A 1 92 ? 6.328 -8.227 -2.729 1 98.88 92 ILE A C 1
ATOM 724 O O . ILE A 1 92 ? 5.148 -8.289 -2.371 1 98.88 92 ILE A O 1
ATOM 728 N N . ILE A 1 93 ? 7.129 -7.219 -2.438 1 98.94 93 ILE A N 1
ATOM 729 C CA . ILE A 1 93 ? 6.652 -5.949 -1.9 1 98.94 93 ILE A CA 1
ATOM 730 C C . ILE A 1 93 ? 7.344 -4.793 -2.615 1 98.94 93 ILE A C 1
ATOM 732 O O . ILE A 1 93 ? 8.539 -4.859 -2.908 1 98.94 93 ILE A O 1
ATOM 736 N N . ILE A 1 94 ? 6.609 -3.852 -2.977 1 98.94 94 ILE A N 1
ATOM 737 C CA . ILE A 1 94 ? 7.102 -2.541 -3.387 1 98.94 94 ILE A CA 1
ATOM 738 C C . ILE A 1 94 ? 6.512 -1.461 -2.484 1 98.94 94 ILE A C 1
ATOM 740 O O . ILE A 1 94 ? 5.309 -1.46 -2.213 1 98.94 94 ILE A O 1
ATOM 744 N N . ALA A 1 95 ? 7.32 -0.633 -2.006 1 98.94 95 ALA A N 1
ATOM 745 C CA . ALA A 1 95 ? 6.902 0.506 -1.193 1 98.94 95 ALA A CA 1
ATOM 746 C C . ALA A 1 95 ? 7.574 1.793 -1.67 1 98.94 95 ALA A C 1
ATOM 748 O O . ALA A 1 95 ? 8.781 1.819 -1.905 1 98.94 95 ALA A O 1
ATOM 749 N N . ILE A 1 96 ? 6.812 2.822 -1.811 1 99 96 ILE A N 1
ATOM 750 C CA . ILE A 1 96 ? 7.316 4.094 -2.316 1 99 96 ILE A CA 1
ATOM 751 C C . ILE A 1 96 ? 6.785 5.238 -1.458 1 99 96 ILE A C 1
ATOM 753 O O . ILE A 1 96 ? 5.594 5.285 -1.142 1 99 96 ILE A O 1
ATOM 757 N N . SER A 1 97 ? 7.641 6.125 -1.058 1 98.94 97 SER A N 1
ATOM 758 C CA . SER A 1 97 ? 7.211 7.32 -0.34 1 98.94 97 SER A CA 1
ATOM 759 C C . SER A 1 97 ? 7.383 8.57 -1.199 1 98.94 97 SER A C 1
ATOM 761 O O . SER A 1 97 ? 8.32 8.656 -1.997 1 98.94 97 SER A O 1
ATOM 763 N N . SER A 1 98 ? 6.496 9.484 -1.034 1 98.88 98 SER A N 1
ATOM 764 C CA . SER A 1 98 ? 6.512 10.773 -1.713 1 98.88 98 SER A CA 1
ATOM 765 C C . SER A 1 98 ? 5.844 11.852 -0.867 1 98.88 98 SER A C 1
ATOM 767 O O . SER A 1 98 ? 5.098 11.539 0.065 1 98.88 98 SER A O 1
ATOM 769 N N . PRO A 1 99 ? 6.156 13.07 -1.173 1 98.12 99 PRO A N 1
ATOM 770 C CA . PRO A 1 99 ? 5.543 14.148 -0.391 1 98.12 99 PRO A CA 1
ATOM 771 C C . PRO A 1 99 ? 4.02 14.141 -0.465 1 98.12 99 PRO A C 1
ATOM 773 O O . PRO A 1 99 ? 3.346 14.352 0.547 1 98.12 99 PRO A O 1
ATOM 776 N N . HIS A 1 100 ? 3.447 13.758 -1.591 1 97.44 100 HIS A N 1
ATOM 777 C CA . HIS A 1 100 ? 2.004 13.742 -1.792 1 97.44 100 HIS A CA 1
ATOM 778 C C . HIS A 1 100 ? 1.546 12.406 -2.371 1 97.44 100 HIS A C 1
ATOM 780 O O . HIS A 1 100 ? 2.334 11.695 -2.994 1 97.44 100 HIS A O 1
ATOM 786 N N . ARG A 1 101 ? 0.241 12.133 -2.178 1 98.12 101 ARG A N 1
ATOM 787 C CA . ARG A 1 101 ? -0.266 10.781 -2.383 1 98.12 101 ARG A CA 1
ATOM 788 C C . ARG A 1 101 ? -0.236 10.406 -3.859 1 98.12 101 ARG A C 1
ATOM 790 O O . ARG A 1 101 ? 0.042 9.258 -4.207 1 98.12 101 ARG A O 1
ATOM 797 N N . LYS A 1 102 ? -0.43 11.359 -4.742 1 97.88 102 LYS A N 1
ATOM 798 C CA . LYS A 1 102 ? -0.585 11.039 -6.16 1 97.88 102 LYS A CA 1
ATOM 799 C C . LYS A 1 102 ? 0.68 10.391 -6.715 1 97.88 102 LYS A C 1
ATOM 801 O O . LYS A 1 102 ? 0.61 9.359 -7.395 1 97.88 102 LYS A O 1
ATOM 806 N N . GLU A 1 103 ? 1.85 10.953 -6.426 1 98.69 103 GLU A N 1
ATOM 807 C CA . GLU A 1 103 ? 3.109 10.484 -6.996 1 98.69 103 GLU A CA 1
ATOM 808 C C . GLU A 1 103 ? 3.412 9.055 -6.566 1 98.69 103 GLU A C 1
ATOM 810 O O . GLU A 1 103 ? 3.814 8.227 -7.387 1 98.69 103 GLU A O 1
ATOM 815 N N . SER A 1 104 ? 3.264 8.734 -5.316 1 98.81 104 SER A N 1
ATOM 816 C CA . SER A 1 104 ? 3.592 7.391 -4.855 1 98.81 104 SER A CA 1
ATOM 817 C C . SER A 1 104 ? 2.648 6.355 -5.457 1 98.81 104 SER A C 1
ATOM 819 O O . SER A 1 104 ? 3.068 5.242 -5.789 1 98.81 104 SER A O 1
ATOM 821 N N . LEU A 1 105 ? 1.359 6.719 -5.637 1 98.81 105 LEU A N 1
ATOM 822 C CA . LEU A 1 105 ? 0.38 5.797 -6.199 1 98.81 105 LEU A CA 1
ATOM 823 C C . LEU A 1 105 ? 0.676 5.52 -7.668 1 98.81 105 LEU A C 1
ATOM 825 O O . LEU A 1 105 ? 0.719 4.359 -8.086 1 98.81 105 LEU A O 1
ATOM 829 N N . ASP A 1 106 ? 0.937 6.578 -8.406 1 98.81 106 ASP A N 1
ATOM 830 C CA . ASP A 1 106 ? 1.249 6.418 -9.82 1 98.81 106 ASP A CA 1
ATOM 831 C C . ASP A 1 106 ? 2.551 5.648 -10.016 1 98.81 106 ASP A C 1
ATOM 833 O O . ASP A 1 106 ? 2.631 4.754 -10.867 1 98.81 106 ASP A O 1
ATOM 837 N N . ALA A 1 107 ? 3.504 6.016 -9.258 1 98.94 107 ALA A N 1
ATOM 838 C CA . ALA A 1 107 ? 4.812 5.375 -9.344 1 98.94 107 ALA A CA 1
ATOM 839 C C . ALA A 1 107 ? 4.719 3.889 -9 1 98.94 107 ALA A C 1
ATOM 841 O O . ALA A 1 107 ? 5.363 3.057 -9.641 1 98.94 107 ALA A O 1
ATOM 842 N N . LEU A 1 108 ? 3.945 3.57 -8.023 1 98.94 108 LEU A N 1
ATOM 843 C CA . LEU A 1 108 ? 3.781 2.186 -7.594 1 98.94 108 LEU A CA 1
ATOM 844 C C . LEU A 1 108 ? 3.191 1.336 -8.719 1 98.94 108 LEU A C 1
ATOM 846 O O . LEU A 1 108 ? 3.682 0.239 -8.992 1 98.94 108 LEU A O 1
ATOM 850 N N . GLN A 1 109 ? 2.117 1.853 -9.289 1 98.81 109 GLN A N 1
ATOM 851 C CA . GLN A 1 109 ? 1.479 1.127 -10.375 1 98.81 109 GLN A CA 1
ATOM 852 C C . GLN A 1 109 ? 2.455 0.888 -11.523 1 98.81 109 GLN A C 1
ATOM 854 O O . GLN A 1 109 ? 2.551 -0.227 -12.047 1 98.81 109 GLN A O 1
ATOM 859 N N . PHE A 1 110 ? 3.166 1.925 -11.852 1 98.94 110 PHE A N 1
ATOM 860 C CA . PHE A 1 110 ? 4.164 1.804 -12.906 1 98.94 110 PHE A CA 1
ATOM 861 C C . PHE A 1 110 ? 5.219 0.77 -12.539 1 98.94 110 PHE A C 1
ATOM 863 O O . PHE A 1 110 ? 5.598 -0.063 -13.367 1 98.94 110 PHE A O 1
ATOM 870 N N . ALA A 1 111 ? 5.699 0.812 -11.328 1 98.94 111 ALA A N 1
ATOM 871 C CA . ALA A 1 111 ? 6.797 -0.039 -10.875 1 98.94 111 ALA A CA 1
ATOM 872 C C . ALA A 1 111 ? 6.406 -1.513 -10.938 1 98.94 111 ALA A C 1
ATOM 874 O O . ALA A 1 111 ? 7.145 -2.336 -11.477 1 98.94 111 ALA A O 1
ATOM 875 N N . ILE A 1 112 ? 5.254 -1.829 -10.422 1 98.88 112 ILE A N 1
ATOM 876 C CA . ILE A 1 112 ? 4.859 -3.234 -10.375 1 98.88 112 ILE A CA 1
ATOM 877 C C . ILE A 1 112 ? 4.578 -3.74 -11.789 1 98.88 112 ILE A C 1
ATOM 879 O O . ILE A 1 112 ? 4.949 -4.863 -12.141 1 98.88 112 ILE A O 1
ATOM 883 N N . ASP A 1 113 ? 3.951 -2.877 -12.617 1 98.44 113 ASP A N 1
ATOM 884 C CA . ASP A 1 113 ? 3.693 -3.27 -14 1 98.44 113 ASP A CA 1
ATOM 885 C C . ASP A 1 113 ? 4.996 -3.535 -14.75 1 98.44 113 ASP A C 1
ATOM 887 O O . ASP A 1 113 ? 5.113 -4.523 -15.477 1 98.44 113 ASP A O 1
ATOM 891 N N . THR A 1 114 ? 5.895 -2.652 -14.586 1 98.62 114 THR A N 1
ATOM 892 C CA . THR A 1 114 ? 7.176 -2.779 -15.273 1 98.62 114 THR A CA 1
ATOM 893 C C . THR A 1 114 ? 7.957 -3.975 -14.734 1 98.62 114 THR A C 1
ATOM 895 O O . THR A 1 114 ? 8.578 -4.715 -15.508 1 98.62 114 THR A O 1
ATOM 898 N N . LEU A 1 115 ? 7.961 -4.176 -13.406 1 98.56 115 LEU A N 1
ATOM 899 C CA . LEU A 1 115 ? 8.664 -5.305 -12.797 1 98.56 115 LEU A CA 1
ATOM 900 C C . LEU A 1 115 ? 8.172 -6.625 -13.383 1 98.56 115 LEU A C 1
ATOM 902 O O . LEU A 1 115 ? 8.977 -7.457 -13.812 1 98.56 115 LEU A O 1
ATOM 906 N N . LYS A 1 116 ? 6.875 -6.723 -13.469 1 97.31 116 LYS A N 1
ATOM 907 C CA . LYS A 1 116 ? 6.293 -7.957 -13.984 1 97.31 116 LYS A CA 1
ATOM 908 C C . LYS A 1 116 ? 6.637 -8.156 -15.453 1 97.31 116 LYS A C 1
ATOM 910 O O . LYS A 1 116 ? 6.746 -9.289 -15.93 1 97.31 116 LYS A O 1
ATOM 915 N N . ALA A 1 117 ? 6.883 -7.086 -16.141 1 96.5 117 ALA A N 1
ATOM 916 C CA . ALA A 1 117 ? 7.133 -7.145 -17.578 1 96.5 117 ALA A CA 1
ATOM 917 C C . ALA A 1 117 ? 8.594 -7.48 -17.859 1 96.5 117 ALA A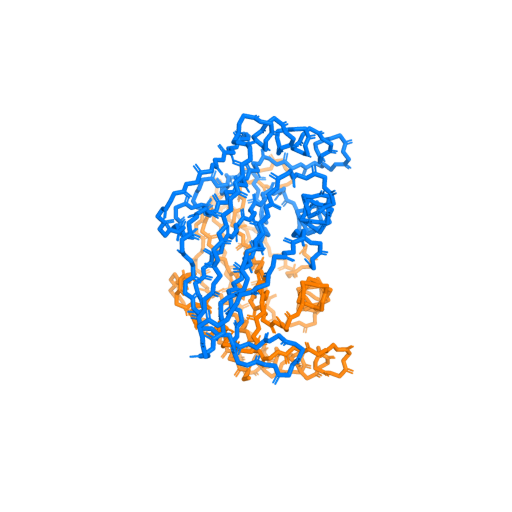 C 1
ATOM 919 O O . ALA A 1 117 ? 8.891 -8.195 -18.828 1 96.5 117 ALA A O 1
ATOM 920 N N . ILE A 1 118 ? 9.531 -7.059 -16.969 1 96.81 118 ILE A N 1
ATOM 921 C CA . ILE A 1 118 ? 10.883 -7.055 -17.516 1 96.81 118 ILE A CA 1
ATOM 922 C C . ILE A 1 118 ? 11.828 -7.785 -16.578 1 96.81 118 ILE A C 1
ATOM 924 O O . ILE A 1 118 ? 12.969 -8.086 -16.938 1 96.81 118 ILE A O 1
ATOM 928 N N . VAL A 1 119 ? 11.508 -7.922 -15.297 1 97.94 119 VAL A N 1
ATOM 929 C CA . VAL A 1 119 ? 12.43 -8.539 -14.344 1 97.94 119 VAL A CA 1
ATOM 930 C C . VAL A 1 119 ? 12.422 -10.055 -14.531 1 97.94 119 VAL A C 1
ATOM 932 O O . VAL A 1 119 ? 11.367 -10.68 -14.531 1 97.94 119 VAL A O 1
ATOM 935 N N . PRO A 1 120 ? 13.531 -10.68 -14.719 1 96.69 120 PRO A N 1
ATOM 936 C CA . PRO A 1 120 ? 13.609 -12.109 -15.023 1 96.69 120 PRO A CA 1
ATOM 937 C C . PRO A 1 120 ? 13.391 -12.992 -13.797 1 96.69 120 PRO A C 1
ATOM 939 O O . PRO A 1 120 ? 14.328 -13.617 -13.297 1 96.69 120 PRO A O 1
ATOM 942 N N . ILE A 1 121 ? 12.258 -13.164 -13.344 1 97.06 121 ILE A N 1
ATOM 943 C CA . ILE A 1 121 ? 11.805 -14.039 -12.273 1 97.06 121 ILE A CA 1
ATOM 944 C C . ILE A 1 121 ? 10.711 -14.977 -12.805 1 97.06 121 ILE A C 1
ATOM 946 O O . ILE A 1 121 ? 9.828 -14.547 -13.547 1 97.06 121 ILE A O 1
ATOM 950 N N . TRP A 1 122 ? 10.773 -16.203 -12.438 1 95.88 122 TRP A N 1
ATOM 951 C CA . TRP A 1 122 ? 9.805 -17.203 -12.883 1 95.88 122 TRP A CA 1
ATOM 952 C C . TRP A 1 122 ? 9.164 -17.906 -11.688 1 95.88 122 TRP A C 1
ATOM 954 O O . TRP A 1 122 ? 9.742 -17.938 -10.594 1 95.88 122 TRP A O 1
ATOM 964 N N . LYS A 1 123 ? 8.023 -18.344 -11.969 1 96.12 123 LYS A N 1
ATOM 965 C CA . LYS A 1 123 ? 7.34 -19.047 -10.891 1 96.12 123 LYS A CA 1
ATOM 966 C C . LYS A 1 123 ? 6.789 -20.391 -11.375 1 96.12 123 LYS A C 1
ATOM 968 O O . LYS A 1 123 ? 6.477 -20.547 -12.555 1 96.12 123 LYS A O 1
ATOM 973 N N . LYS A 1 124 ? 6.77 -21.188 -10.438 1 94.81 124 LYS A N 1
ATOM 974 C CA . LYS A 1 124 ? 6.156 -22.5 -10.602 1 94.81 124 LYS A CA 1
ATOM 975 C C . LYS A 1 124 ? 4.953 -22.672 -9.672 1 94.81 124 LYS A C 1
ATOM 977 O O . LYS A 1 124 ? 5.059 -22.438 -8.469 1 94.81 124 LYS A O 1
ATOM 982 N N . GLU A 1 125 ? 3.793 -23.078 -10.297 1 95.38 125 GLU A N 1
ATOM 983 C CA . GLU A 1 125 ? 2.615 -23.391 -9.5 1 95.38 125 GLU A CA 1
ATOM 984 C C . GLU A 1 125 ? 2.623 -24.859 -9.078 1 95.38 125 GLU A C 1
ATOM 986 O O . GLU A 1 125 ? 2.805 -25.75 -9.906 1 95.38 125 GLU A O 1
ATOM 991 N N . VAL A 1 126 ? 2.451 -25.062 -7.875 1 96.25 126 VAL A N 1
ATOM 992 C CA . VAL A 1 126 ? 2.314 -26.422 -7.367 1 96.25 126 VAL A CA 1
ATOM 993 C C . VAL A 1 126 ? 0.862 -26.688 -6.977 1 96.25 126 VAL A C 1
ATOM 995 O O . VAL A 1 126 ? 0.282 -25.938 -6.184 1 96.25 126 VAL A O 1
ATOM 998 N N . TYR A 1 127 ? 0.312 -27.781 -7.48 1 95 127 TYR A N 1
ATOM 999 C CA . TYR A 1 127 ? -1.105 -28.062 -7.301 1 95 127 TYR A CA 1
ATOM 1000 C C . TYR A 1 127 ? -1.311 -29.156 -6.258 1 95 127 TYR A C 1
ATOM 1002 O O . TYR A 1 127 ? -0.349 -29.781 -5.805 1 95 127 TYR A O 1
ATOM 1010 N N . GLU A 1 128 ? -2.48 -29.344 -5.848 1 93.25 128 GLU A N 1
ATOM 1011 C CA . GLU A 1 128 ? -2.822 -30.297 -4.797 1 93.25 128 GLU A CA 1
ATOM 1012 C C . GLU A 1 128 ? -2.371 -31.703 -5.168 1 93.25 128 GLU A C 1
ATOM 1014 O O . GLU A 1 128 ? -1.977 -32.469 -4.297 1 93.25 128 GLU A O 1
ATOM 1019 N N . ASP A 1 129 ? -2.387 -32.031 -6.449 1 91.56 129 ASP A N 1
ATOM 1020 C CA . ASP A 1 129 ? -1.968 -33.344 -6.891 1 91.56 129 ASP A CA 1
ATOM 1021 C C . ASP A 1 129 ? -0.457 -33.406 -7.105 1 91.56 129 ASP A C 1
ATOM 1023 O O . ASP A 1 129 ? 0.054 -34.344 -7.719 1 91.56 129 ASP A O 1
ATOM 1027 N N . GLU A 1 130 ? 0.191 -32.344 -6.766 1 87.62 130 GLU A N 1
ATOM 1028 C CA . GLU A 1 130 ? 1.645 -32.219 -6.797 1 87.62 130 GLU A CA 1
ATOM 1029 C C . GLU A 1 130 ? 2.145 -31.969 -8.219 1 87.62 130 GLU A C 1
ATOM 1031 O O . GLU A 1 130 ? 3.354 -31.891 -8.453 1 87.62 130 GLU A O 1
ATOM 1036 N N . SER A 1 131 ? 1.201 -31.875 -9.125 1 90 131 SER A N 1
ATOM 1037 C CA . SER A 1 131 ? 1.626 -31.438 -10.445 1 90 131 SER A CA 1
ATOM 1038 C C . SER A 1 131 ? 2.045 -29.969 -10.438 1 90 131 SER A C 1
ATOM 1040 O O . SER A 1 131 ? 1.726 -29.234 -9.5 1 90 131 SER A O 1
ATOM 1042 N N . THR A 1 132 ? 2.908 -29.672 -11.461 1 88.06 132 THR A N 1
ATOM 1043 C CA . THR A 1 132 ? 3.453 -28.328 -11.484 1 88.06 132 THR A CA 1
ATOM 1044 C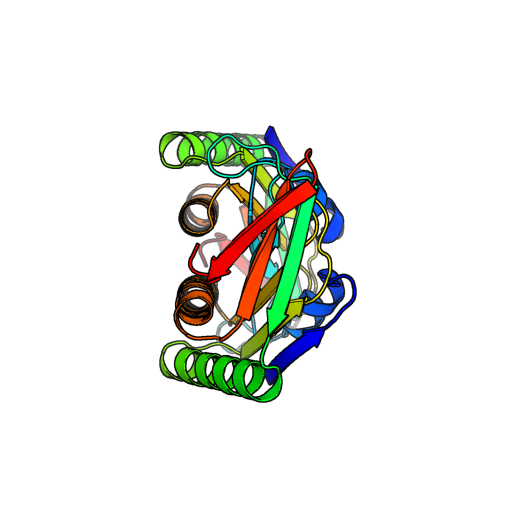 C . THR A 1 132 ? 3.324 -27.703 -12.875 1 88.06 132 THR A C 1
ATOM 1046 O O . THR A 1 132 ? 3.182 -28.438 -13.867 1 88.06 132 THR A O 1
ATOM 1049 N N . SER A 1 133 ? 3.342 -26.391 -12.93 1 86.75 133 SER A N 1
ATOM 1050 C CA . SER A 1 133 ? 3.344 -25.625 -14.164 1 86.75 133 SER A CA 1
ATOM 1051 C C . SER A 1 133 ? 4.184 -24.359 -14.023 1 86.75 133 SER A C 1
ATOM 1053 O O . SER A 1 133 ? 4.012 -23.594 -13.07 1 86.75 133 SER A O 1
ATOM 1055 N N . TRP A 1 134 ? 5.082 -24.266 -14.969 1 86.5 134 TRP A N 1
ATOM 1056 C CA . TRP A 1 134 ? 5.938 -23.078 -14.977 1 86.5 134 TRP A CA 1
ATOM 1057 C C . TRP A 1 134 ? 5.301 -21.953 -15.789 1 86.5 134 TRP A C 1
ATOM 1059 O O . TRP A 1 134 ? 4.715 -22.188 -16.844 1 86.5 134 TRP A O 1
ATOM 1069 N N . LYS A 1 135 ? 5.5 -20.734 -15.188 1 84.75 135 LYS A N 1
ATOM 1070 C CA . LYS A 1 135 ? 5.031 -19.547 -15.891 1 84.75 135 LYS A CA 1
ATOM 1071 C C . LYS A 1 135 ? 5.973 -18.359 -15.672 1 84.75 135 LYS A C 1
ATOM 1073 O O . LYS A 1 135 ? 6.613 -18.266 -14.625 1 84.75 135 LYS A O 1
ATOM 1078 N N . GLU A 1 136 ? 6.027 -17.547 -16.828 1 79.69 136 GLU A N 1
ATOM 1079 C CA . GLU A 1 136 ? 6.609 -16.234 -16.609 1 79.69 136 GLU A CA 1
ATOM 1080 C C . GLU A 1 136 ? 5.777 -15.414 -15.625 1 79.69 136 GLU A C 1
ATOM 1082 O O . GLU A 1 136 ? 4.559 -15.57 -15.562 1 79.69 136 GLU A O 1
ATOM 1087 N N . ASN A 1 137 ? 6.402 -14.625 -14.82 1 76.94 137 ASN A N 1
ATOM 1088 C CA . ASN A 1 137 ? 5.734 -13.828 -13.789 1 76.94 137 ASN A CA 1
ATOM 1089 C C . ASN A 1 137 ? 5.008 -12.625 -14.398 1 76.94 137 ASN A C 1
ATOM 1091 O O . ASN A 1 137 ? 5.391 -11.484 -14.156 1 76.94 137 ASN A O 1
ATOM 1095 N N . LYS A 1 138 ? 3.963 -12.734 -15.305 1 69.31 138 LYS A N 1
ATOM 1096 C CA . LYS A 1 138 ? 3.326 -11.664 -16.062 1 69.31 138 LYS A CA 1
ATOM 1097 C C . LYS A 1 138 ? 2.02 -11.227 -15.414 1 69.31 138 LYS A C 1
ATOM 1099 O O . LYS A 1 138 ? 1.425 -10.219 -15.812 1 69.31 138 LYS A O 1
ATOM 1104 N N . GLU A 1 139 ? 1.496 -11.938 -14.359 1 68 139 GLU A N 1
ATOM 1105 C CA . GLU A 1 139 ? 0.143 -11.562 -13.953 1 68 139 GLU A CA 1
ATOM 1106 C C . GLU A 1 139 ? 0.149 -10.305 -13.094 1 68 139 GLU A C 1
ATOM 1108 O O . GLU A 1 139 ? 1.131 -10.031 -12.398 1 68 139 GLU A O 1
ATOM 1113 N N . MET B 1 1 ? -14.945 -8.477 2.869 1 97.75 1 MET B N 1
ATOM 1114 C CA . MET B 1 1 ? -15.25 -7.805 4.129 1 97.75 1 MET B CA 1
ATOM 1115 C C . MET B 1 1 ? -14.906 -6.32 4.051 1 97.75 1 MET B C 1
ATOM 1117 O O . MET B 1 1 ? -14.008 -5.922 3.305 1 97.75 1 MET B O 1
ATOM 1121 N N . ASP B 1 2 ? -15.672 -5.543 4.793 1 98.62 2 ASP B N 1
ATOM 1122 C CA . ASP B 1 2 ? -15.352 -4.141 5.016 1 98.62 2 ASP B CA 1
ATOM 1123 C C . ASP B 1 2 ? -15.039 -3.875 6.488 1 98.62 2 ASP B C 1
ATOM 1125 O O . ASP B 1 2 ? -15.828 -4.215 7.367 1 98.62 2 ASP B O 1
ATOM 1129 N N . HIS B 1 3 ? -13.891 -3.391 6.754 1 98.75 3 HIS B N 1
ATOM 1130 C CA . HIS B 1 3 ? -13.547 -2.979 8.109 1 98.75 3 HIS B CA 1
ATOM 1131 C C . HIS B 1 3 ? -13.203 -1.494 8.164 1 98.75 3 HIS B C 1
ATOM 1133 O O . HIS B 1 3 ? -12.188 -1.065 7.602 1 98.75 3 HIS B O 1
ATOM 1139 N N . ILE B 1 4 ? -14.016 -0.756 8.789 1 98.75 4 ILE B N 1
ATOM 1140 C CA . ILE B 1 4 ? -13.828 0.68 8.953 1 98.75 4 ILE B CA 1
ATOM 1141 C C . ILE B 1 4 ? -13.641 1.01 10.43 1 98.75 4 ILE B C 1
ATOM 1143 O O . ILE B 1 4 ? -14.32 0.444 11.289 1 98.75 4 ILE B O 1
ATOM 1147 N N . ASP B 1 5 ? -12.711 1.905 10.68 1 98.56 5 ASP B N 1
ATOM 1148 C CA . ASP B 1 5 ? -12.555 2.301 12.078 1 98.56 5 ASP B CA 1
ATOM 1149 C C . ASP B 1 5 ? -11.938 3.693 12.188 1 98.56 5 ASP B C 1
ATOM 1151 O O . ASP B 1 5 ? -11.25 4.145 11.273 1 98.56 5 ASP B O 1
ATOM 1155 N N . ILE B 1 6 ? -12.25 4.371 13.188 1 98.69 6 ILE B N 1
ATOM 1156 C CA . ILE B 1 6 ? -11.609 5.598 13.656 1 98.69 6 ILE B CA 1
ATOM 1157 C C . ILE B 1 6 ? -11.023 5.375 15.055 1 98.69 6 ILE B C 1
ATOM 1159 O O . ILE B 1 6 ? -11.75 5.035 15.992 1 98.69 6 ILE B O 1
ATOM 1163 N N . ILE B 1 7 ? -9.68 5.633 15.164 1 98.56 7 ILE B N 1
ATOM 1164 C CA . ILE B 1 7 ? -9.031 5.199 16.391 1 98.56 7 ILE B CA 1
ATOM 1165 C C . ILE B 1 7 ? -8.188 6.34 16.969 1 98.56 7 ILE B C 1
ATOM 1167 O O . ILE B 1 7 ? -7.898 7.312 16.266 1 98.56 7 ILE B O 1
ATOM 1171 N N . GLU B 1 8 ? -7.672 6.316 18.203 1 96.81 8 GLU B N 1
ATOM 1172 C CA . GLU B 1 8 ? -6.816 7.316 18.828 1 96.81 8 GLU B CA 1
ATOM 1173 C C . GLU B 1 8 ? -5.375 6.824 18.938 1 96.81 8 GLU B C 1
ATOM 1175 O O . GLU B 1 8 ? -4.445 7.625 19.031 1 96.81 8 GLU B O 1
ATOM 1180 N N . GLY B 1 9 ? -5.125 5.598 18.766 1 96.5 9 GLY B N 1
ATOM 1181 C CA . GLY B 1 9 ? -3.785 5.051 18.906 1 96.5 9 GLY B CA 1
ATOM 1182 C C . GLY B 1 9 ? -3.1 4.789 17.578 1 96.5 9 GLY B C 1
ATOM 1183 O O . GLY B 1 9 ? -3.65 5.09 16.516 1 96.5 9 GLY B O 1
ATOM 1184 N N . LYS B 1 10 ? -1.923 4.301 17.719 1 98.19 10 LYS B N 1
ATOM 1185 C CA . LYS B 1 10 ? -1.114 4.039 16.531 1 98.19 10 LYS B CA 1
ATOM 1186 C C . LYS B 1 10 ? -1.774 2.996 15.633 1 98.19 10 LYS B C 1
ATOM 1188 O O . LYS B 1 10 ? -2.338 2.016 16.125 1 98.19 10 LYS B O 1
ATOM 1193 N N . ILE B 1 11 ? -1.731 3.199 14.391 1 98.5 11 ILE B N 1
ATOM 1194 C CA . ILE B 1 11 ? -2.227 2.244 13.406 1 98.5 11 ILE B CA 1
ATOM 1195 C C . ILE B 1 11 ? -1.264 1.062 13.305 1 98.5 11 ILE B C 1
ATOM 1197 O O . ILE B 1 11 ? -0.048 1.249 13.219 1 98.5 11 ILE B O 1
ATOM 1201 N N . ASP B 1 12 ? -1.775 -0.106 13.391 1 98.31 12 ASP B N 1
ATOM 1202 C CA . ASP B 1 12 ? -0.996 -1.326 13.211 1 98.31 12 ASP B CA 1
ATOM 1203 C C . ASP B 1 12 ? -1.06 -1.806 11.758 1 98.31 12 ASP B C 1
ATOM 1205 O O . ASP B 1 12 ? -2.02 -2.469 11.359 1 98.31 12 ASP B O 1
ATOM 1209 N N . VAL B 1 13 ? -0.063 -1.589 11.047 1 98.25 13 VAL B N 1
ATOM 1210 C CA . VAL B 1 13 ? -0.033 -1.868 9.609 1 98.25 13 VAL B CA 1
ATOM 1211 C C . VAL B 1 13 ? -0.138 -3.373 9.375 1 98.25 13 VAL B C 1
ATOM 1213 O O . VAL B 1 13 ? -0.91 -3.822 8.523 1 98.25 13 VAL B O 1
ATOM 1216 N N . ASN B 1 14 ? 0.583 -4.164 10.125 1 97.81 14 ASN B N 1
ATOM 1217 C CA . ASN B 1 14 ? 0.592 -5.609 9.938 1 97.81 14 ASN B CA 1
ATOM 1218 C C . ASN B 1 14 ? -0.792 -6.215 10.164 1 97.81 14 ASN B C 1
ATOM 1220 O O . ASN B 1 14 ? -1.256 -7.031 9.367 1 97.81 14 ASN B O 1
ATOM 1224 N N . SER B 1 15 ? -1.387 -5.738 11.273 1 97.94 15 SER B N 1
ATOM 1225 C CA . SER B 1 15 ? -2.727 -6.242 11.555 1 97.94 15 SER B CA 1
ATOM 1226 C C . SER B 1 15 ? -3.701 -5.875 10.438 1 97.94 15 SER B C 1
ATOM 1228 O O . SER B 1 15 ? -4.586 -6.66 10.102 1 97.94 15 SER B O 1
ATOM 1230 N N . THR B 1 16 ? -3.549 -4.719 9.883 1 98.62 16 THR B N 1
ATOM 1231 C CA . THR B 1 16 ? -4.41 -4.262 8.797 1 98.62 16 THR B CA 1
ATOM 1232 C C . THR B 1 16 ? -4.223 -5.125 7.555 1 98.62 16 THR B C 1
ATOM 1234 O O . THR B 1 16 ? -5.199 -5.582 6.957 1 98.62 16 THR B O 1
ATOM 1237 N N . ILE B 1 17 ? -2.988 -5.375 7.203 1 98.62 17 ILE B N 1
ATOM 1238 C CA . ILE B 1 17 ? -2.676 -6.172 6.023 1 98.62 17 ILE B CA 1
ATOM 1239 C C . ILE B 1 17 ? -3.17 -7.605 6.219 1 98.62 17 ILE B C 1
ATOM 1241 O O . ILE B 1 17 ? -3.77 -8.188 5.316 1 98.62 17 ILE B O 1
ATOM 1245 N N . ASP B 1 18 ? -2.994 -8.148 7.422 1 98.19 18 ASP B N 1
ATOM 1246 C CA . ASP B 1 18 ? -3.461 -9.492 7.73 1 98.19 18 ASP B CA 1
ATOM 1247 C C . ASP B 1 18 ? -4.969 -9.609 7.527 1 98.19 18 ASP B C 1
ATOM 1249 O O . ASP B 1 18 ? -5.465 -10.656 7.105 1 98.19 18 ASP B O 1
ATOM 1253 N N . LEU B 1 19 ? -5.652 -8.539 7.855 1 98.56 19 LEU B N 1
ATOM 1254 C CA . LEU B 1 19 ? -7.109 -8.539 7.781 1 98.56 19 LEU B CA 1
ATOM 1255 C C . LEU B 1 19 ? -7.578 -8.641 6.332 1 98.56 19 LEU B C 1
ATOM 1257 O O . LEU B 1 19 ? -8.656 -9.18 6.062 1 98.56 19 LEU B O 1
ATOM 1261 N N . VAL B 1 20 ? -6.746 -8.148 5.375 1 98.88 20 VAL B N 1
ATOM 1262 C CA . VAL B 1 20 ? -7.273 -8.078 4.016 1 98.88 20 VAL B CA 1
ATOM 1263 C C . VAL B 1 20 ? -6.746 -9.258 3.195 1 98.88 20 VAL B C 1
ATOM 1265 O O . VAL B 1 20 ? -7.293 -9.57 2.137 1 98.88 20 VAL B O 1
ATOM 1268 N N . ILE B 1 21 ? -5.676 -9.859 3.582 1 98.88 21 ILE B N 1
ATOM 1269 C CA . ILE B 1 21 ? -5.117 -10.992 2.852 1 98.88 21 ILE B CA 1
ATOM 1270 C C . ILE B 1 21 ? -6.152 -12.109 2.758 1 98.88 21 ILE B C 1
ATOM 1272 O O . ILE B 1 21 ? -6.859 -12.398 3.73 1 98.88 21 ILE B O 1
ATOM 1276 N N . SER B 1 22 ? -6.273 -12.688 1.614 1 98.81 22 SER B N 1
ATOM 1277 C CA . SER B 1 22 ? -7.223 -13.758 1.332 1 98.81 22 SER B CA 1
ATOM 1278 C C . SER B 1 22 ? -6.609 -14.812 0.414 1 98.81 22 SER B C 1
ATOM 1280 O O . SER B 1 22 ? -5.848 -14.477 -0.496 1 98.81 22 SER B O 1
ATOM 1282 N N . PRO B 1 23 ? -6.957 -16.047 0.621 1 98.69 23 PRO B N 1
ATOM 1283 C CA . PRO B 1 23 ? -6.414 -17.094 -0.254 1 98.69 23 PRO B CA 1
ATOM 1284 C C . PRO B 1 23 ? -6.844 -16.922 -1.71 1 98.69 23 PRO B C 1
ATOM 1286 O O . PRO B 1 23 ? -6.191 -17.453 -2.615 1 98.69 23 PRO B O 1
ATOM 1289 N N . SER B 1 24 ? -7.926 -16.219 -1.911 1 98.25 24 SER B N 1
ATOM 1290 C CA . SER B 1 24 ? -8.43 -16.062 -3.271 1 98.25 24 SER B CA 1
ATOM 1291 C C . SER B 1 24 ? -7.82 -14.836 -3.951 1 98.25 24 SER B C 1
ATOM 1293 O O . SER B 1 24 ? -8.094 -14.57 -5.121 1 98.25 24 SER B O 1
ATOM 1295 N N . CYS B 1 25 ? -6.988 -14.086 -3.244 1 98.62 25 CYS B N 1
ATOM 1296 C CA . CYS B 1 25 ? -6.449 -12.836 -3.76 1 98.62 25 CYS B CA 1
ATOM 1297 C C . CYS B 1 25 ? -4.934 -12.906 -3.898 1 98.62 25 CYS B C 1
ATOM 1299 O O . CYS B 1 25 ? -4.25 -13.438 -3.02 1 98.62 25 CYS B O 1
ATOM 1301 N N . GLY B 1 26 ? -4.449 -12.352 -4.973 1 98.5 26 GLY B N 1
ATOM 1302 C CA . GLY B 1 26 ? -3.012 -12.312 -5.191 1 98.5 26 GLY B CA 1
ATOM 1303 C C . GLY B 1 26 ? -2.408 -10.938 -4.996 1 98.5 26 GLY B C 1
ATOM 1304 O O . GLY B 1 26 ? -1.208 -10.742 -5.207 1 98.5 26 GLY B O 1
ATOM 1305 N N . ALA B 1 27 ? -3.299 -9.969 -4.621 1 98.81 27 ALA B N 1
ATOM 1306 C CA . ALA B 1 27 ? -2.814 -8.594 -4.547 1 98.81 27 ALA B CA 1
ATOM 1307 C C . ALA B 1 27 ? -3.367 -7.883 -3.312 1 98.81 27 ALA B C 1
ATOM 1309 O O . ALA B 1 27 ? -4.551 -8.008 -2.996 1 98.81 27 ALA B O 1
ATOM 1310 N N . VAL B 1 28 ? -2.518 -7.207 -2.623 1 98.94 28 VAL B N 1
ATOM 1311 C CA . VAL B 1 28 ? -2.885 -6.242 -1.589 1 98.94 28 VAL B CA 1
ATOM 1312 C C . VAL B 1 28 ? -2.234 -4.895 -1.885 1 98.94 28 VAL B C 1
ATOM 1314 O O . VAL B 1 28 ? -1.01 -4.801 -1.994 1 98.94 28 VAL B O 1
ATOM 1317 N N . SER B 1 29 ? -3.01 -3.865 -2.049 1 98.94 29 SER B N 1
ATOM 1318 C CA . SER B 1 29 ? -2.531 -2.492 -2.189 1 98.94 29 SER B CA 1
ATOM 1319 C C . SER B 1 29 ? -2.859 -1.665 -0.951 1 98.94 29 SER B C 1
ATOM 1321 O O . SER B 1 29 ? -3.969 -1.746 -0.418 1 98.94 29 SER B O 1
ATOM 1323 N N . THR B 1 30 ? -1.882 -0.913 -0.481 1 98.94 30 THR B N 1
ATOM 1324 C CA . THR B 1 30 ? -2.1 -0.132 0.732 1 98.94 30 THR B CA 1
ATOM 1325 C C . THR B 1 30 ? -1.626 1.306 0.542 1 98.94 30 THR B C 1
ATOM 1327 O O . THR B 1 30 ? -0.648 1.555 -0.166 1 98.94 30 THR B O 1
ATOM 1330 N N . PHE B 1 31 ? -2.289 2.17 1.13 1 98.94 31 PHE B N 1
ATOM 1331 C CA . PHE B 1 31 ? -1.886 3.566 1.258 1 98.94 31 PHE B CA 1
ATOM 1332 C C . PHE B 1 31 ? -1.782 3.969 2.725 1 98.94 31 PHE B C 1
ATOM 1334 O O . PHE B 1 31 ? -2.697 3.713 3.51 1 98.94 31 PHE B O 1
ATOM 1341 N N . LEU B 1 32 ? -0.71 4.57 3.047 1 98.94 32 LEU B N 1
ATOM 1342 C CA . LEU B 1 32 ? -0.447 5.105 4.379 1 98.94 32 LEU B CA 1
ATOM 1343 C C . LEU B 1 32 ? -0.181 6.605 4.316 1 98.94 32 LEU B C 1
ATOM 1345 O O . LEU B 1 32 ? 0.776 7.047 3.676 1 98.94 32 LEU B O 1
ATOM 1349 N N . GLY B 1 33 ? -1.013 7.387 4.949 1 98.75 33 GLY B N 1
ATOM 1350 C CA . GLY B 1 33 ? -0.75 8.805 5.125 1 98.75 33 GLY B CA 1
ATOM 1351 C C . GLY B 1 33 ? -0.005 9.117 6.41 1 98.75 33 GLY B C 1
ATOM 1352 O O . GLY B 1 33 ? -0.448 8.742 7.496 1 98.75 33 GLY B O 1
ATOM 1353 N N . THR B 1 34 ? 1.115 9.844 6.285 1 98.81 34 THR B N 1
ATOM 1354 C CA . THR B 1 34 ? 1.937 10.133 7.457 1 98.81 34 THR B CA 1
ATOM 1355 C C . THR B 1 34 ? 2.1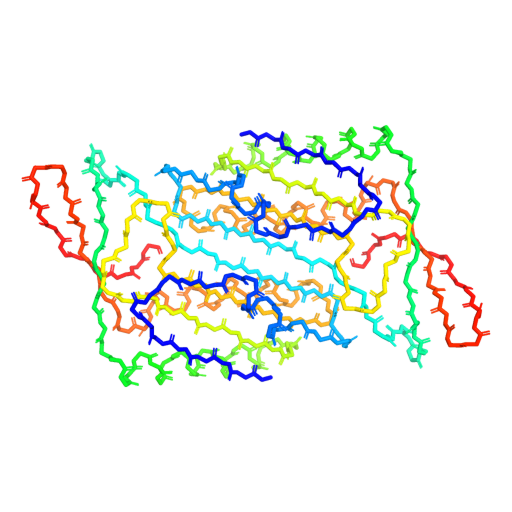41 11.641 7.613 1 98.81 34 THR B C 1
ATOM 1357 O O . THR B 1 34 ? 1.967 12.398 6.656 1 98.81 34 THR B O 1
ATOM 1360 N N . THR B 1 35 ? 2.533 12.031 8.781 1 98.62 35 THR B N 1
ATOM 1361 C CA . THR B 1 35 ? 2.725 13.453 9.07 1 98.62 35 THR B CA 1
ATOM 1362 C C . THR B 1 35 ? 4.078 13.93 8.555 1 98.62 35 THR B C 1
ATOM 1364 O O . THR B 1 35 ? 5.121 13.398 8.938 1 98.62 35 THR B O 1
ATOM 1367 N N . ARG B 1 36 ? 4.039 14.914 7.727 1 98.25 36 ARG B N 1
ATOM 1368 C CA . ARG B 1 36 ? 5.262 15.555 7.25 1 98.25 36 ARG B CA 1
ATOM 1369 C C . ARG B 1 36 ? 5.777 16.578 8.258 1 98.25 36 ARG B C 1
ATOM 1371 O O . ARG B 1 36 ? 5.012 17.078 9.086 1 98.25 36 ARG B O 1
ATOM 1378 N N . ASP B 1 37 ? 7.016 16.969 8.016 1 98.19 37 ASP B N 1
ATOM 1379 C CA . ASP B 1 37 ? 7.633 17.891 8.953 1 98.19 37 ASP B CA 1
ATOM 1380 C C . ASP B 1 37 ? 7.562 19.328 8.43 1 98.19 37 ASP B C 1
ATOM 1382 O O . ASP B 1 37 ? 8.25 20.219 8.938 1 98.19 37 ASP B O 1
ATOM 1386 N N . ASN B 1 38 ? 6.848 19.469 7.418 1 95.56 38 ASN B N 1
ATOM 1387 C CA . ASN B 1 38 ? 6.773 20.812 6.844 1 95.56 38 ASN B CA 1
ATOM 1388 C C . ASN B 1 38 ? 5.445 21.047 6.129 1 95.56 38 ASN B C 1
ATOM 1390 O O . ASN B 1 38 ? 4.812 20.094 5.66 1 95.56 38 ASN B O 1
ATOM 1394 N N . PHE B 1 39 ? 5.062 22.219 6.141 1 91.81 39 PHE B N 1
ATOM 1395 C CA . PHE B 1 39 ? 3.926 22.688 5.359 1 91.81 39 PHE B CA 1
ATOM 1396 C C . PHE B 1 39 ? 4.129 24.125 4.918 1 91.81 39 PHE B C 1
ATOM 1398 O O . PHE B 1 39 ? 4.258 25.016 5.754 1 91.81 39 PHE B O 1
ATOM 1405 N N . ASP B 1 40 ? 4.176 24.281 3.576 1 88.62 40 ASP B N 1
ATOM 1406 C CA . ASP B 1 40 ? 4.316 25.609 3 1 88.62 40 ASP B CA 1
ATOM 1407 C C . ASP B 1 40 ? 5.492 26.359 3.623 1 88.62 40 ASP B C 1
ATOM 1409 O O . ASP B 1 40 ? 5.336 27.484 4.094 1 88.62 40 ASP B O 1
ATOM 1413 N N . GLY B 1 41 ? 6.559 25.625 3.738 1 90.31 41 GLY B N 1
ATOM 1414 C CA . GLY B 1 41 ? 7.797 26.266 4.152 1 90.31 41 GLY B CA 1
ATOM 1415 C C . GLY B 1 41 ? 7.938 26.391 5.656 1 90.31 41 GLY B C 1
ATOM 1416 O O . GLY B 1 41 ? 8.961 26.859 6.156 1 90.31 41 GLY B O 1
ATOM 1417 N N . LYS B 1 42 ? 6.938 26 6.371 1 93.44 42 LYS B N 1
ATOM 1418 C CA . LYS B 1 42 ? 6.992 26.047 7.832 1 93.44 42 LYS B CA 1
ATOM 1419 C C . LYS B 1 42 ? 7.27 24.672 8.414 1 93.44 42 LYS B C 1
ATOM 1421 O O . LYS B 1 42 ? 6.836 23.656 7.855 1 93.44 42 LYS B O 1
ATOM 1426 N N . LYS B 1 43 ? 7.914 24.75 9.555 1 96.81 43 LYS B N 1
ATOM 1427 C CA . LYS B 1 43 ? 8.227 23.5 10.227 1 96.81 43 LYS B CA 1
ATOM 1428 C C . LYS B 1 43 ? 7.027 23 11.031 1 96.81 43 LYS B C 1
ATOM 1430 O O . LYS B 1 43 ? 6.496 23.719 11.883 1 96.81 43 LYS B O 1
ATOM 1435 N N . VAL B 1 44 ? 6.625 21.844 10.773 1 97.44 44 VAL B N 1
ATOM 1436 C CA . VAL B 1 44 ? 5.531 21.188 11.492 1 97.44 44 VAL B CA 1
ATOM 1437 C C . VAL B 1 44 ? 6.098 20.219 12.531 1 97.44 44 VAL B C 1
ATOM 1439 O O . VAL B 1 44 ? 7.055 19.5 12.258 1 97.44 44 VAL B O 1
ATOM 1442 N N . VAL B 1 45 ? 5.422 20.188 13.688 1 97.38 45 VAL B N 1
ATOM 1443 C CA . VAL B 1 45 ? 5.922 19.281 14.711 1 97.38 45 VAL B CA 1
ATOM 1444 C C . VAL B 1 45 ? 4.93 18.141 14.914 1 97.38 45 VAL B C 1
ATOM 1446 O O . VAL B 1 45 ? 5.305 17.047 15.375 1 97.38 45 VAL B O 1
ATOM 1449 N N . ARG B 1 46 ? 3.676 18.406 14.57 1 97.69 46 ARG B N 1
ATOM 1450 C CA . ARG B 1 46 ? 2.666 17.359 14.609 1 97.69 46 ARG B CA 1
ATOM 1451 C C . ARG B 1 46 ? 1.367 17.828 13.953 1 97.69 46 ARG B C 1
ATOM 1453 O O . ARG B 1 46 ? 1.182 19.016 13.711 1 97.69 46 ARG B O 1
ATOM 1460 N N . LEU B 1 47 ? 0.523 16.828 13.727 1 97.75 47 LEU B N 1
ATOM 1461 C CA . LEU B 1 47 ? -0.855 17.094 13.336 1 97.75 47 LEU B CA 1
ATOM 1462 C C . LEU B 1 47 ? -1.827 16.641 14.414 1 97.75 47 LEU B C 1
ATOM 1464 O O . LEU B 1 47 ? -1.519 15.727 15.18 1 97.75 47 LEU B O 1
ATOM 1468 N N . GLU B 1 48 ? -2.879 17.266 14.461 1 97.75 48 GLU B N 1
ATOM 1469 C CA . GLU B 1 48 ? -4.008 16.828 15.289 1 97.75 48 GLU B CA 1
ATOM 1470 C C . GLU B 1 48 ? -5.277 16.688 14.453 1 97.75 48 GLU B C 1
ATOM 1472 O O . GLU B 1 48 ? -5.648 17.609 13.719 1 97.75 48 GLU B O 1
ATOM 1477 N N . TYR B 1 49 ? -5.91 15.539 14.664 1 98.06 49 TYR B N 1
ATOM 1478 C CA . TYR B 1 49 ? -7.105 15.281 13.867 1 98.06 49 TYR B CA 1
ATOM 1479 C C . TYR B 1 49 ? -8.352 15.25 14.742 1 98.06 49 TYR B C 1
ATOM 1481 O O . TYR B 1 49 ? -8.312 14.75 15.867 1 98.06 49 TYR B O 1
ATOM 1489 N N . GLU B 1 50 ? -9.414 15.734 14.172 1 97.38 50 GLU B N 1
ATOM 1490 C CA . GLU B 1 50 ? -10.758 15.594 14.719 1 97.38 50 GLU B CA 1
ATOM 1491 C C . GLU B 1 50 ? -11.742 15.117 13.648 1 97.38 50 GLU B C 1
ATOM 1493 O O . GLU B 1 50 ? -11.523 15.336 12.453 1 97.38 50 GLU B O 1
ATOM 1498 N N . ALA B 1 51 ? -12.711 14.398 14.125 1 96.75 51 ALA B N 1
ATOM 1499 C CA . ALA B 1 51 ? -13.727 13.914 13.188 1 96.75 51 ALA B CA 1
ATOM 1500 C C . ALA B 1 51 ? -15.109 13.906 13.828 1 96.75 51 ALA B C 1
ATOM 1502 O O . ALA B 1 51 ? -15.234 13.852 15.055 1 96.75 51 ALA B O 1
ATOM 1503 N N . TYR B 1 52 ? -16.078 14.078 12.961 1 96.38 52 TYR B N 1
ATOM 1504 C CA . TYR B 1 52 ? -17.422 13.609 13.32 1 96.38 52 TYR B CA 1
ATOM 1505 C C . TYR B 1 52 ? -17.562 12.109 13.094 1 96.38 52 TYR B C 1
ATOM 1507 O O . TYR B 1 52 ? -17.984 11.68 12.016 1 96.38 52 TYR B O 1
ATOM 1515 N N . ILE B 1 53 ? -17.344 11.391 14.141 1 97.94 53 ILE B N 1
ATOM 1516 C CA . ILE B 1 53 ? -16.984 9.984 14.016 1 97.94 53 ILE B CA 1
ATOM 1517 C C . ILE B 1 53 ? -18.141 9.219 13.359 1 97.94 53 ILE B C 1
ATOM 1519 O O . ILE B 1 53 ? -17.922 8.469 12.398 1 97.94 53 ILE B O 1
ATOM 1523 N N . PRO B 1 54 ? -19.406 9.414 13.797 1 98.19 54 PRO B N 1
ATOM 1524 C CA . PRO B 1 54 ? -20.5 8.633 13.18 1 98.19 54 PRO B CA 1
ATOM 1525 C C . PRO B 1 54 ? -20.625 8.898 11.688 1 98.19 54 PRO B C 1
ATOM 1527 O O . PRO B 1 54 ? -20.781 7.953 10.906 1 98.19 54 PRO B O 1
ATOM 1530 N N . MET B 1 55 ? -20.516 10.086 11.281 1 98.38 55 MET B N 1
ATOM 1531 C CA . MET B 1 55 ? -20.641 10.422 9.867 1 98.38 55 MET B CA 1
ATOM 1532 C C . MET B 1 55 ? -19.406 9.977 9.086 1 98.38 55 MET B C 1
ATOM 1534 O O . MET B 1 55 ? -19.531 9.523 7.949 1 98.38 55 MET B O 1
ATOM 1538 N N . ALA B 1 56 ? -18.234 10.148 9.68 1 98.5 56 ALA B N 1
ATOM 1539 C CA . ALA B 1 56 ? -17 9.711 9.031 1 98.5 56 ALA B CA 1
ATOM 1540 C C . ALA B 1 56 ? -17.047 8.219 8.711 1 98.5 56 ALA B C 1
ATOM 1542 O O . ALA B 1 56 ? -16.75 7.809 7.586 1 98.5 56 ALA B O 1
ATOM 1543 N N . LYS B 1 57 ? -17.484 7.441 9.664 1 98.75 57 LYS B N 1
ATOM 1544 C CA . LYS B 1 57 ? -17.594 6 9.461 1 98.75 57 LYS B CA 1
ATOM 1545 C C . LYS B 1 57 ? -18.625 5.672 8.398 1 98.75 57 LYS B C 1
ATOM 1547 O O . LYS B 1 57 ? -18.422 4.781 7.57 1 98.75 57 LYS B O 1
ATOM 1552 N N . LYS B 1 58 ? -19.734 6.371 8.492 1 98.75 58 LYS B N 1
ATOM 1553 C CA . LYS B 1 58 ? -20.781 6.16 7.488 1 98.75 58 LYS B CA 1
ATOM 1554 C C . LYS B 1 58 ? -20.25 6.434 6.082 1 98.75 58 LYS B C 1
ATOM 1556 O O . LYS B 1 58 ? -20.484 5.648 5.164 1 98.75 58 LYS B O 1
ATOM 1561 N N . LYS B 1 59 ? -19.531 7.523 5.891 1 98.75 59 LYS B N 1
ATOM 1562 C CA . LYS B 1 59 ? -18.984 7.887 4.586 1 98.75 59 LYS B CA 1
ATOM 1563 C C . LYS B 1 59 ? -17.922 6.891 4.141 1 98.75 59 LYS B C 1
ATOM 1565 O O . LYS B 1 59 ? -17.828 6.562 2.953 1 98.75 59 LYS B O 1
ATOM 1570 N N . MET B 1 60 ? -17.141 6.406 5.055 1 98.88 60 MET B N 1
ATOM 1571 C CA . MET B 1 60 ? -16.125 5.398 4.719 1 98.88 60 MET B CA 1
ATOM 1572 C C . MET B 1 60 ? -16.797 4.113 4.234 1 98.88 60 MET B C 1
ATOM 1574 O O . MET B 1 60 ? -16.312 3.484 3.287 1 98.88 60 MET B O 1
ATOM 1578 N N . LEU B 1 61 ? -17.891 3.809 4.875 1 98.81 61 LEU B N 1
ATOM 1579 C CA . LEU B 1 61 ? -18.625 2.627 4.438 1 98.81 61 LEU B CA 1
ATOM 1580 C C . LEU B 1 61 ? -19.203 2.834 3.045 1 98.81 61 LEU B C 1
ATOM 1582 O O . LEU B 1 61 ? -19.219 1.911 2.229 1 98.81 61 LEU B O 1
ATOM 1586 N N . GLU B 1 62 ? -19.672 4 2.787 1 98.88 62 GLU B N 1
ATOM 1587 C CA . GLU B 1 62 ? -20.156 4.336 1.454 1 98.88 62 GLU B CA 1
ATOM 1588 C C . GLU B 1 62 ? -19.062 4.188 0.406 1 98.88 62 GLU B C 1
ATOM 1590 O O . GLU B 1 62 ? -19.312 3.725 -0.708 1 98.88 62 GLU B O 1
ATOM 1595 N N . ILE B 1 63 ? -17.906 4.59 0.744 1 98.94 63 ILE B N 1
ATOM 1596 C CA . ILE B 1 63 ? -16.781 4.477 -0.168 1 98.94 63 ILE B CA 1
ATOM 1597 C C . ILE B 1 63 ? -16.484 3.006 -0.459 1 98.94 63 ILE B C 1
ATOM 1599 O O . ILE B 1 63 ? -16.219 2.635 -1.604 1 98.94 63 ILE B O 1
ATOM 1603 N N . CYS B 1 64 ? -16.578 2.168 0.596 1 98.94 64 CYS B N 1
ATOM 1604 C CA . CYS B 1 64 ? -16.406 0.738 0.372 1 98.94 64 CYS B CA 1
ATOM 1605 C C . CYS B 1 64 ? -17.422 0.215 -0.637 1 98.94 64 CYS B C 1
ATOM 1607 O O . CYS B 1 64 ? -17.078 -0.566 -1.525 1 98.94 64 CYS B O 1
ATOM 1609 N N . GLN B 1 65 ? -18.625 0.665 -0.509 1 98.81 65 GLN B N 1
ATOM 1610 C CA . GLN B 1 65 ? -19.688 0.232 -1.421 1 98.81 65 GLN B CA 1
ATOM 1611 C C . GLN B 1 65 ? -19.391 0.692 -2.848 1 98.81 65 GLN B C 1
ATOM 1613 O O . GLN B 1 65 ? -19.562 -0.079 -3.797 1 98.81 65 GLN B O 1
ATOM 1618 N N . LEU B 1 66 ? -18.969 1.919 -3.008 1 98.88 66 LEU B N 1
ATOM 1619 C CA . LEU B 1 66 ? -18.641 2.451 -4.324 1 98.88 66 LEU B CA 1
ATOM 1620 C C . LEU B 1 66 ? -17.484 1.662 -4.957 1 98.88 66 LEU B C 1
ATOM 1622 O O . LEU B 1 66 ? -17.516 1.369 -6.152 1 98.88 66 LEU B O 1
ATOM 1626 N N . VAL B 1 67 ? -16.531 1.312 -4.152 1 98.94 67 VAL B N 1
ATOM 1627 C CA . VAL B 1 67 ? -15.391 0.528 -4.621 1 98.94 67 VAL B CA 1
ATOM 1628 C C . VAL B 1 67 ? -15.875 -0.818 -5.156 1 98.94 67 VAL B C 1
ATOM 1630 O O . VAL B 1 67 ? -15.484 -1.239 -6.246 1 98.94 67 VAL B O 1
ATOM 1633 N N . ARG B 1 68 ? -16.766 -1.437 -4.453 1 98.62 68 ARG B N 1
ATOM 1634 C CA . ARG B 1 68 ? -17.219 -2.773 -4.812 1 98.62 68 ARG B CA 1
ATOM 1635 C C . ARG B 1 68 ? -18.109 -2.734 -6.047 1 98.62 68 ARG B C 1
ATOM 1637 O O . ARG B 1 68 ? -18.219 -3.727 -6.773 1 98.62 68 ARG B O 1
ATOM 1644 N N . GLU B 1 69 ? -18.688 -1.623 -6.27 1 98.69 69 GLU B N 1
ATOM 1645 C CA . GLU B 1 69 ? -19.5 -1.456 -7.469 1 98.69 69 GLU B CA 1
ATOM 1646 C C . GLU B 1 69 ? -18.625 -1.354 -8.719 1 98.69 69 GLU B C 1
ATOM 1648 O O . GLU B 1 69 ? -19.047 -1.743 -9.805 1 98.69 69 GLU B O 1
ATOM 1653 N N . LYS B 1 70 ? -17.422 -0.901 -8.531 1 98.69 70 LYS B N 1
ATOM 1654 C CA . LYS B 1 70 ? -16.594 -0.567 -9.68 1 98.69 70 LYS B CA 1
ATOM 1655 C C . LYS B 1 70 ? -15.531 -1.64 -9.93 1 98.69 70 LYS B C 1
ATOM 1657 O O . LYS B 1 70 ? -15.117 -1.86 -11.07 1 98.69 70 LYS B O 1
ATOM 1662 N N . TRP B 1 71 ? -15.102 -2.285 -8.836 1 98.88 71 TRP B N 1
ATOM 1663 C CA . TRP B 1 71 ? -13.984 -3.219 -8.977 1 98.88 71 TRP B CA 1
ATOM 1664 C C . TRP B 1 71 ? -14.281 -4.527 -8.25 1 98.88 71 TRP B C 1
ATOM 1666 O O . TRP B 1 71 ? -14.953 -4.531 -7.215 1 98.88 71 TRP B O 1
ATOM 1676 N N . LYS B 1 72 ? -13.688 -5.617 -8.773 1 98.44 72 LYS B N 1
ATOM 1677 C CA . LYS B 1 72 ? -13.703 -6.906 -8.086 1 98.44 72 LYS B CA 1
ATOM 1678 C C . LYS B 1 72 ? -12.648 -6.961 -6.988 1 98.44 72 LYS B C 1
ATOM 1680 O O . LYS B 1 72 ? -11.523 -7.418 -7.223 1 98.44 72 LYS B O 1
ATOM 1685 N N . VAL B 1 73 ? -13.07 -6.566 -5.77 1 98.88 73 VAL B N 1
ATOM 1686 C CA . VAL B 1 73 ? -12.164 -6.586 -4.621 1 98.88 73 VAL B CA 1
ATOM 1687 C C . VAL B 1 73 ? -12.719 -7.512 -3.543 1 98.88 73 VAL B C 1
ATOM 1689 O O . VAL B 1 73 ? -13.922 -7.785 -3.51 1 98.88 73 VAL B O 1
ATOM 1692 N N . GLU B 1 74 ? -11.922 -8.031 -2.742 1 98.88 74 GLU B N 1
ATOM 1693 C CA . GLU B 1 74 ? -12.344 -8.992 -1.727 1 98.88 74 GLU B CA 1
ATOM 1694 C C . GLU B 1 74 ? -12.5 -8.32 -0.365 1 98.88 74 GLU B C 1
ATOM 1696 O O . GLU B 1 74 ? -13.594 -8.328 0.211 1 98.88 74 GLU B O 1
ATOM 1701 N N . ASN B 1 75 ? -11.445 -7.781 0.194 1 98.94 75 ASN B N 1
ATOM 1702 C CA . ASN B 1 75 ? -11.477 -7.148 1.508 1 98.94 75 ASN B CA 1
ATOM 1703 C C . ASN B 1 75 ? -11.008 -5.699 1.443 1 98.94 75 ASN B C 1
ATOM 1705 O O . ASN B 1 75 ? -10.094 -5.371 0.687 1 98.94 75 ASN B O 1
ATOM 1709 N N . ILE B 1 76 ? -11.641 -4.832 2.201 1 98.94 76 ILE B N 1
ATOM 1710 C CA . ILE B 1 76 ? -11.297 -3.418 2.305 1 98.94 76 ILE B CA 1
ATOM 1711 C C . ILE B 1 76 ? -11.156 -3.025 3.773 1 98.94 76 ILE B C 1
ATOM 1713 O O . ILE B 1 76 ? -12.023 -3.338 4.594 1 98.94 76 ILE B O 1
ATOM 1717 N N . VAL B 1 77 ? -10.062 -2.416 4.102 1 98.94 77 VAL B N 1
ATOM 1718 C CA . VAL B 1 77 ? -9.883 -1.811 5.414 1 98.94 77 VAL B CA 1
ATOM 1719 C C . VAL B 1 77 ? -9.578 -0.322 5.262 1 98.94 77 VAL B C 1
ATOM 1721 O O . VAL B 1 77 ? -8.766 0.07 4.422 1 98.94 77 VAL B O 1
ATOM 1724 N N . MET B 1 78 ? -10.242 0.49 5.953 1 98.94 78 MET B N 1
ATOM 1725 C CA . MET B 1 78 ? -9.961 1.914 6.098 1 98.94 78 MET B CA 1
ATOM 1726 C C . MET B 1 78 ? -9.938 2.316 7.57 1 98.94 78 MET B C 1
ATOM 1728 O O . MET B 1 78 ? -10.945 2.166 8.273 1 98.94 78 MET B O 1
ATOM 1732 N N . ILE B 1 79 ? -8.844 2.781 8.047 1 98.94 79 ILE B N 1
ATOM 1733 C CA . ILE B 1 79 ? -8.695 3.217 9.43 1 98.94 79 ILE B CA 1
ATOM 1734 C C . ILE B 1 79 ? -8.094 4.617 9.469 1 98.94 79 ILE B C 1
ATOM 1736 O O . ILE B 1 79 ? -7.062 4.875 8.844 1 98.94 79 ILE B O 1
ATOM 1740 N N . HIS B 1 80 ? -8.711 5.449 10.156 1 98.81 80 HIS B N 1
ATOM 1741 C CA . HIS B 1 80 ? -8.172 6.781 10.391 1 98.81 80 HIS B CA 1
ATOM 1742 C C . HIS B 1 80 ? -7.926 7.027 11.875 1 98.81 80 HIS B C 1
ATOM 1744 O O . HIS B 1 80 ? -8.75 6.652 12.711 1 98.81 80 HIS B O 1
ATOM 1750 N N . ARG B 1 81 ? -6.836 7.582 12.094 1 98.75 81 ARG B N 1
ATOM 1751 C CA . ARG B 1 81 ? -6.434 7.953 13.445 1 98.75 81 ARG B CA 1
ATOM 1752 C C . ARG B 1 81 ? -6.836 9.391 13.758 1 98.75 81 ARG B C 1
ATOM 1754 O O . ARG B 1 81 ? -6.691 10.281 12.922 1 98.75 81 ARG B O 1
ATOM 1761 N N . ILE B 1 82 ? -7.395 9.656 14.898 1 98.62 82 ILE B N 1
ATOM 1762 C CA . ILE B 1 82 ? -7.676 11.016 15.367 1 98.62 82 ILE B CA 1
ATOM 1763 C C . ILE B 1 82 ? -6.773 11.344 16.562 1 98.62 82 ILE B C 1
ATOM 1765 O O . ILE B 1 82 ? -6.055 10.477 17.062 1 98.62 82 ILE B O 1
ATOM 1769 N N . GLY B 1 83 ? -6.773 12.594 16.984 1 98.19 83 GLY B N 1
ATOM 1770 C CA . GLY B 1 83 ? -5.859 13.062 18.016 1 98.19 83 GLY B CA 1
ATOM 1771 C C . GLY B 1 83 ? -4.492 13.43 17.484 1 98.19 83 GLY B C 1
ATOM 1772 O O . GLY B 1 83 ? -4.363 13.852 16.328 1 98.19 83 GLY B O 1
ATOM 1773 N N . LEU B 1 84 ? -3.543 13.32 18.344 1 98 84 LEU B N 1
ATOM 1774 C CA . LEU B 1 84 ? -2.186 13.75 18.031 1 98 84 LEU B CA 1
ATOM 1775 C C . LEU B 1 84 ? -1.476 12.711 17.156 1 98 84 LEU B C 1
ATOM 1777 O O . LEU B 1 84 ? -1.463 11.523 17.5 1 98 84 LEU B O 1
ATOM 1781 N N . VAL B 1 85 ? -0.904 13.18 16.062 1 98.69 85 VAL B N 1
ATOM 1782 C CA . VAL B 1 85 ? -0.127 12.32 15.18 1 98.69 85 VAL B CA 1
ATOM 1783 C C . VAL B 1 85 ? 1.238 12.945 14.914 1 98.69 85 VAL B C 1
ATOM 1785 O O . VAL B 1 85 ? 1.357 13.859 14.094 1 98.69 85 VAL B O 1
ATOM 1788 N N . PRO B 1 86 ? 2.271 12.469 15.531 1 98.5 86 PRO B N 1
ATOM 1789 C CA . PRO B 1 86 ? 3.619 13.016 15.383 1 98.5 86 PRO B CA 1
ATOM 1790 C C . PRO B 1 86 ? 4.18 12.836 13.969 1 98.5 86 PRO B C 1
ATOM 1792 O O . PRO B 1 86 ? 3.625 12.078 13.172 1 98.5 86 PRO B O 1
ATOM 1795 N N . ILE B 1 87 ? 5.305 13.508 13.742 1 98.69 87 ILE B N 1
ATOM 1796 C CA . ILE B 1 87 ? 6.043 13.383 12.484 1 98.69 87 ILE B CA 1
ATOM 1797 C C . ILE B 1 87 ? 6.324 11.906 12.203 1 98.69 87 ILE B C 1
ATOM 1799 O O . ILE B 1 87 ? 6.676 11.148 13.109 1 98.69 87 ILE B O 1
ATOM 1803 N N . LYS B 1 88 ? 6.035 11.492 10.977 1 98.81 88 LYS B N 1
ATOM 1804 C CA . LYS B 1 88 ? 6.363 10.172 10.438 1 98.81 88 LYS B CA 1
ATOM 1805 C C . LYS B 1 88 ? 5.316 9.141 10.828 1 98.81 88 LYS B C 1
ATOM 1807 O O . LYS B 1 88 ? 5.301 8.031 10.297 1 98.81 88 LYS B O 1
ATOM 1812 N N . GLU B 1 89 ? 4.457 9.484 11.75 1 98.69 89 GLU B N 1
ATOM 1813 C CA . GLU B 1 89 ? 3.432 8.516 12.133 1 98.69 89 GLU B CA 1
ATOM 1814 C C . GLU B 1 89 ? 2.221 8.602 11.211 1 98.69 89 GLU B C 1
ATOM 1816 O O . GLU B 1 89 ? 1.977 9.641 10.594 1 98.69 89 GLU B O 1
ATOM 1821 N N . ALA B 1 90 ? 1.439 7.52 11.195 1 98.75 90 ALA B N 1
ATOM 1822 C CA . ALA B 1 90 ? 0.341 7.395 10.242 1 98.75 90 ALA B CA 1
ATOM 1823 C C . ALA B 1 90 ? -0.958 7.941 10.828 1 98.75 90 ALA B C 1
ATOM 1825 O O . ALA B 1 90 ? -1.27 7.707 12 1 98.75 90 ALA B O 1
ATOM 1826 N N . SER B 1 91 ? -1.67 8.664 10.008 1 98.69 91 SER B N 1
ATOM 1827 C CA . SER B 1 91 ? -3.014 9.109 10.359 1 98.69 91 SER B CA 1
ATOM 1828 C C . SER B 1 91 ? -4.078 8.289 9.641 1 98.69 91 SER B C 1
ATOM 1830 O O . SER B 1 91 ? -5.242 8.273 10.047 1 98.69 91 SER B O 1
ATOM 1832 N N . ILE B 1 92 ? -3.701 7.582 8.578 1 98.88 92 ILE B N 1
ATOM 1833 C CA . ILE B 1 92 ? -4.684 6.82 7.816 1 98.88 92 ILE B CA 1
ATOM 1834 C C . ILE B 1 92 ? -4.008 5.625 7.148 1 98.88 92 ILE B C 1
ATOM 1836 O O . ILE B 1 92 ? -2.85 5.711 6.73 1 98.88 92 ILE B O 1
ATOM 1840 N N . ILE B 1 93 ? -4.746 4.527 7.047 1 98.94 93 ILE B N 1
ATOM 1841 C CA . ILE B 1 93 ? -4.371 3.393 6.207 1 98.94 93 ILE B CA 1
ATOM 1842 C C . ILE B 1 93 ? -5.598 2.891 5.445 1 98.94 93 ILE B C 1
ATOM 1844 O O . ILE B 1 93 ? -6.699 2.84 5.996 1 98.94 93 ILE B O 1
ATOM 1848 N N . ILE B 1 94 ? -5.426 2.662 4.234 1 98.94 94 ILE B N 1
ATOM 1849 C CA . ILE B 1 94 ? -6.359 1.898 3.416 1 98.94 94 ILE B CA 1
ATOM 1850 C C . ILE B 1 94 ? -5.66 0.674 2.834 1 98.94 94 ILE B C 1
ATOM 1852 O O . ILE B 1 94 ? -4.539 0.776 2.324 1 98.94 94 ILE B O 1
ATOM 1856 N N . ALA B 1 95 ? -6.254 -0.428 2.955 1 98.94 95 ALA B N 1
ATOM 1857 C CA . ALA B 1 95 ? -5.758 -1.676 2.383 1 98.94 95 ALA B CA 1
ATOM 1858 C C . ALA B 1 95 ? -6.863 -2.418 1.637 1 98.94 95 ALA B C 1
ATOM 1860 O O . ALA B 1 95 ? -7.973 -2.568 2.15 1 98.94 95 ALA B O 1
ATOM 1861 N N . ILE B 1 96 ? -6.566 -2.854 0.469 1 99 96 ILE B N 1
ATOM 1862 C CA . ILE B 1 96 ? -7.551 -3.529 -0.368 1 99 96 ILE B CA 1
ATOM 1863 C C . ILE B 1 96 ? -6.93 -4.781 -0.988 1 99 96 ILE B C 1
ATOM 1865 O O . ILE B 1 96 ? -5.809 -4.734 -1.5 1 99 96 ILE B O 1
ATOM 18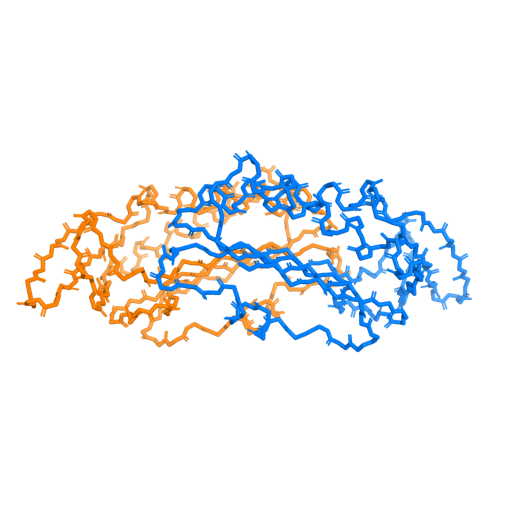69 N N . SER B 1 97 ? -7.621 -5.883 -0.923 1 98.94 97 SER B N 1
ATOM 1870 C CA . SER B 1 97 ? -7.18 -7.102 -1.592 1 98.94 97 SER B CA 1
ATOM 1871 C C . SER B 1 97 ? -8.078 -7.441 -2.775 1 98.94 97 SER B C 1
ATOM 1873 O O . SER B 1 97 ? -9.289 -7.195 -2.734 1 98.94 97 SER B O 1
ATOM 1875 N N . SER B 1 98 ? -7.492 -7.969 -3.787 1 98.88 98 SER B N 1
ATOM 1876 C CA . SER B 1 98 ? -8.188 -8.43 -4.988 1 98.88 98 SER B CA 1
ATOM 1877 C C . SER B 1 98 ? -7.449 -9.594 -5.641 1 98.88 98 SER B C 1
ATOM 1879 O O . SER B 1 98 ? -6.266 -9.82 -5.367 1 98.88 98 SER B O 1
ATOM 1881 N N . PRO B 1 99 ? -8.156 -10.328 -6.445 1 98.12 99 PRO B N 1
ATOM 1882 C CA . PRO B 1 99 ? -7.504 -11.461 -7.102 1 98.12 99 PRO B CA 1
ATOM 1883 C C . PRO B 1 99 ? -6.312 -11.039 -7.961 1 98.12 99 PRO B C 1
ATOM 1885 O O . PRO B 1 99 ? -5.277 -11.711 -7.953 1 98.12 99 PRO B O 1
ATOM 1888 N N . HIS B 1 100 ? -6.375 -9.883 -8.586 1 97.44 100 HIS B N 1
ATOM 1889 C CA . HIS B 1 100 ? -5.312 -9.391 -9.453 1 97.44 100 HIS B CA 1
ATOM 1890 C C . HIS B 1 100 ? -4.938 -7.953 -9.102 1 97.44 100 HIS B C 1
ATOM 1892 O O . HIS B 1 100 ? -5.738 -7.227 -8.508 1 97.44 100 HIS B O 1
ATOM 1898 N N . ARG B 1 101 ? -3.717 -7.574 -9.531 1 98.12 101 ARG B N 1
ATOM 1899 C CA . ARG B 1 101 ? -3.096 -6.363 -8.992 1 98.12 101 ARG B CA 1
ATOM 1900 C C . ARG B 1 101 ? -3.828 -5.117 -9.477 1 98.12 101 ARG B C 1
ATOM 1902 O O . ARG B 1 101 ? -3.967 -4.145 -8.727 1 98.12 101 ARG B O 1
ATOM 1909 N N . LYS B 1 102 ? -4.383 -5.141 -10.672 1 97.88 102 LYS B N 1
ATOM 1910 C CA . LYS B 1 102 ? -4.945 -3.926 -11.258 1 97.88 102 LYS B CA 1
ATOM 1911 C C . LYS B 1 102 ? -6.109 -3.402 -10.422 1 97.88 102 LYS B C 1
ATOM 1913 O O . LYS B 1 102 ? -6.172 -2.209 -10.117 1 97.88 102 LYS B O 1
ATOM 1918 N N . GLU B 1 103 ? -7.023 -4.273 -10.016 1 98.69 103 GLU B N 1
ATOM 1919 C CA . GLU B 1 103 ? -8.234 -3.865 -9.305 1 98.69 103 GLU B CA 1
ATOM 1920 C C . GLU B 1 103 ? -7.902 -3.219 -7.969 1 98.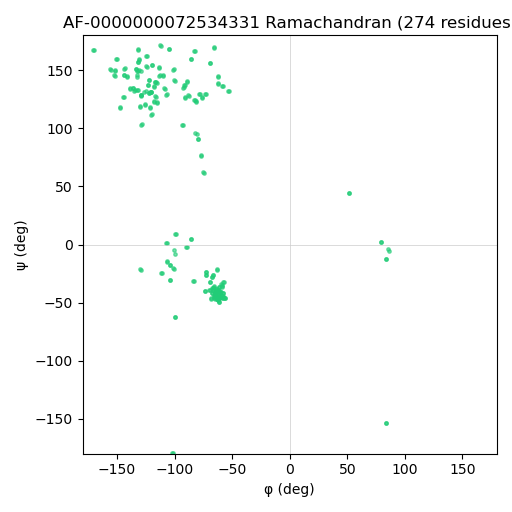69 103 GLU B C 1
ATOM 1922 O O . GLU B 1 103 ? -8.469 -2.184 -7.613 1 98.69 103 GLU B O 1
ATOM 1927 N N . SER B 1 104 ? -7.031 -3.803 -7.203 1 98.81 104 SER B N 1
ATOM 1928 C CA . SER B 1 104 ? -6.719 -3.246 -5.891 1 98.81 104 SER B CA 1
ATOM 1929 C C . SER B 1 104 ? -6.035 -1.889 -6.012 1 98.81 104 SER B C 1
ATOM 1931 O O . SER B 1 104 ? -6.285 -0.987 -5.211 1 98.81 104 SER B O 1
ATOM 1933 N N . LEU B 1 105 ? -5.176 -1.715 -7.043 1 98.81 105 LEU B N 1
ATOM 1934 C CA . LEU B 1 105 ? -4.465 -0.456 -7.246 1 98.81 105 LEU B CA 1
ATOM 1935 C C . LEU B 1 105 ? -5.434 0.654 -7.645 1 98.81 105 LEU B C 1
ATOM 1937 O O . LEU B 1 105 ? -5.414 1.74 -7.062 1 98.81 105 LEU B O 1
ATOM 1941 N N . ASP B 1 106 ? -6.305 0.342 -8.578 1 98.81 106 ASP B N 1
ATOM 1942 C CA . ASP B 1 106 ? -7.281 1.328 -9.031 1 98.81 106 ASP B CA 1
ATOM 1943 C C . ASP B 1 106 ? -8.25 1.688 -7.906 1 98.81 106 ASP B C 1
ATOM 1945 O O . ASP B 1 106 ? -8.562 2.863 -7.699 1 98.81 106 ASP B O 1
ATOM 1949 N N . ALA B 1 107 ? -8.695 0.697 -7.254 1 98.94 107 ALA B N 1
ATOM 1950 C CA . ALA B 1 107 ? -9.641 0.892 -6.16 1 98.94 107 ALA B CA 1
ATOM 1951 C C . ALA B 1 107 ? -9.031 1.728 -5.039 1 98.94 107 ALA B C 1
ATOM 1953 O O . ALA B 1 107 ? -9.695 2.584 -4.457 1 98.94 107 ALA B O 1
ATOM 1954 N N . LEU B 1 108 ? -7.801 1.475 -4.75 1 98.94 108 LEU B N 1
ATOM 1955 C CA . LEU B 1 108 ? -7.105 2.197 -3.691 1 98.94 108 LEU B CA 1
ATOM 1956 C C . LEU B 1 108 ? -7.031 3.688 -4.008 1 98.94 108 LEU B C 1
ATOM 1958 O O . LEU B 1 108 ? -7.309 4.523 -3.148 1 98.94 108 LEU B O 1
ATOM 1962 N N . GLN B 1 109 ? -6.602 3.969 -5.227 1 98.81 109 GLN B N 1
ATOM 1963 C CA . GLN B 1 109 ? -6.504 5.363 -5.641 1 98.81 109 GLN B CA 1
ATOM 1964 C C . GLN B 1 109 ? -7.855 6.066 -5.535 1 98.81 109 GLN B C 1
ATOM 1966 O O . GLN B 1 109 ? -7.941 7.172 -5 1 98.81 109 GLN B O 1
ATOM 1971 N N . PHE B 1 110 ? -8.852 5.391 -5.996 1 98.94 110 PHE B N 1
ATOM 1972 C CA . PHE B 1 110 ? -10.195 5.941 -5.914 1 98.94 110 PHE B CA 1
ATOM 1973 C C . PHE B 1 110 ? -10.602 6.164 -4.461 1 98.94 110 PHE B C 1
ATOM 1975 O O . PHE B 1 110 ? -11.148 7.211 -4.117 1 98.94 110 PHE B O 1
ATOM 1982 N N . ALA B 1 111 ? -10.344 5.203 -3.617 1 98.94 111 ALA B N 1
ATOM 1983 C CA . ALA B 1 111 ? -10.781 5.23 -2.223 1 98.94 111 ALA B CA 1
ATOM 1984 C C . ALA B 1 111 ? -10.141 6.398 -1.475 1 98.94 111 ALA B C 1
ATOM 1986 O O . ALA B 1 111 ? -10.836 7.164 -0.799 1 98.94 111 ALA B O 1
ATOM 1987 N N . ILE B 1 112 ? -8.859 6.559 -1.632 1 98.88 112 ILE B N 1
ATOM 1988 C CA . ILE B 1 112 ? -8.18 7.609 -0.878 1 98.88 112 ILE B CA 1
ATOM 1989 C C . ILE B 1 112 ? -8.602 8.977 -1.409 1 98.88 112 ILE B C 1
ATOM 1991 O O . ILE B 1 112 ? -8.82 9.914 -0.633 1 98.88 112 ILE B O 1
ATOM 1995 N N . ASP B 1 113 ? -8.75 9.078 -2.748 1 98.44 113 ASP B N 1
ATOM 1996 C CA . ASP B 1 113 ? -9.195 10.344 -3.324 1 98.44 113 ASP B CA 1
ATOM 1997 C C . ASP B 1 113 ? -10.586 10.719 -2.818 1 98.44 113 ASP B C 1
ATOM 1999 O O . ASP B 1 113 ? -10.836 11.875 -2.461 1 98.44 113 ASP B O 1
ATOM 2003 N N . THR B 1 114 ? -11.43 9.773 -2.84 1 98.62 114 THR B N 1
ATOM 2004 C CA . THR B 1 114 ? -12.805 10.016 -2.408 1 98.62 114 THR B CA 1
ATOM 2005 C C . THR B 1 114 ? -12.859 10.305 -0.913 1 98.62 114 THR B C 1
ATOM 2007 O O . THR B 1 114 ? -13.594 11.195 -0.476 1 98.62 114 THR B O 1
ATOM 2010 N N . LEU B 1 115 ? -12.086 9.547 -0.101 1 98.56 115 LEU B N 1
ATOM 2011 C CA . LEU B 1 115 ? -12.047 9.766 1.341 1 98.56 115 LEU B CA 1
ATOM 2012 C C . LEU B 1 115 ? -11.656 11.203 1.665 1 98.56 115 LEU B C 1
ATOM 2014 O O . LEU B 1 115 ? -12.328 11.875 2.445 1 98.56 115 LEU B O 1
ATOM 2018 N N . LYS B 1 116 ? -10.641 11.633 0.986 1 97.31 116 LYS B N 1
ATOM 2019 C CA . LYS B 1 116 ? -10.156 12.992 1.238 1 97.31 116 LYS B CA 1
ATOM 2020 C C . LYS B 1 116 ? -11.18 14.031 0.81 1 97.31 116 LYS B C 1
ATOM 2022 O O . LYS B 1 116 ? -11.258 15.117 1.395 1 97.31 116 LYS B O 1
ATOM 2027 N N . ALA B 1 117 ? -12 13.688 -0.114 1 96.5 117 ALA B N 1
ATOM 2028 C CA . ALA B 1 117 ? -12.969 14.625 -0.674 1 96.5 117 ALA B CA 1
ATOM 2029 C C . ALA B 1 117 ? -14.219 14.711 0.196 1 96.5 117 ALA B C 1
ATOM 2031 O O . ALA B 1 117 ? -14.805 15.789 0.345 1 96.5 117 ALA B O 1
ATOM 2032 N N . ILE B 1 118 ? -14.594 13.594 0.878 1 96.75 118 ILE B N 1
ATOM 2033 C CA . ILE B 1 118 ? -15.984 13.641 1.326 1 96.75 118 ILE B CA 1
ATOM 2034 C C . ILE B 1 118 ? -16.062 13.281 2.809 1 96.75 118 ILE B C 1
ATOM 2036 O O . ILE B 1 118 ? -17.094 13.461 3.445 1 96.75 118 ILE B O 1
ATOM 2040 N N . VAL B 1 119 ? -15.07 12.594 3.363 1 97.88 119 VAL B N 1
ATOM 2041 C CA . VAL B 1 119 ? -15.156 12.172 4.758 1 97.88 119 VAL B CA 1
ATOM 2042 C C . VAL B 1 119 ? -14.891 13.359 5.676 1 97.88 119 VAL B C 1
ATOM 2044 O O . VAL B 1 119 ? -13.883 14.055 5.527 1 97.88 119 VAL B O 1
ATOM 2047 N N . PRO B 1 120 ? -15.727 13.648 6.602 1 96.56 120 PRO B N 1
ATOM 2048 C CA . PRO B 1 120 ? -15.609 14.844 7.449 1 96.56 120 PRO B CA 1
ATOM 2049 C C . PRO B 1 120 ? -14.555 14.688 8.539 1 96.56 120 PRO B C 1
ATOM 2051 O O . PRO B 1 120 ? -14.891 14.555 9.719 1 96.56 120 PRO B O 1
ATOM 2054 N N . ILE B 1 121 ? -13.359 14.781 8.273 1 96.94 121 ILE B N 1
ATOM 2055 C CA . ILE B 1 121 ? -12.195 14.797 9.156 1 96.94 121 ILE B CA 1
ATOM 2056 C C . ILE B 1 121 ? -11.391 16.078 8.93 1 96.94 121 ILE B C 1
ATOM 2058 O O . ILE B 1 121 ? -11.188 16.484 7.789 1 96.94 121 ILE B O 1
ATOM 2062 N N . TRP B 1 122 ? -10.953 16.672 9.977 1 95.88 122 TRP B N 1
ATOM 2063 C CA . TRP B 1 122 ? -10.172 17.906 9.906 1 95.88 122 TRP B CA 1
ATOM 2064 C C . TRP B 1 122 ? -8.836 17.75 10.625 1 95.88 122 TRP B C 1
ATOM 2066 O O . TRP B 1 122 ? -8.703 16.906 11.523 1 95.88 122 TRP B O 1
ATOM 2076 N N . LYS B 1 123 ? -7.961 18.5 10.156 1 96.12 123 LYS B N 1
ATOM 2077 C CA . LYS B 1 123 ? -6.656 18.453 10.805 1 96.12 123 LYS B CA 1
ATOM 2078 C C . LYS B 1 123 ? -6.16 19.844 11.164 1 96.12 123 LYS B C 1
ATOM 2080 O O . LYS B 1 123 ? -6.508 20.828 10.5 1 96.12 123 LYS B O 1
ATOM 2085 N N . LYS B 1 124 ? -5.445 19.797 12.18 1 94.81 124 LYS B N 1
ATOM 2086 C CA . LYS B 1 124 ? -4.723 20.969 12.656 1 94.81 124 LYS B CA 1
ATOM 2087 C C . LYS B 1 124 ? -3.215 20.75 12.586 1 94.81 124 LYS B C 1
ATOM 2089 O O . LYS B 1 124 ? -2.699 19.75 13.094 1 94.81 124 LYS B O 1
ATOM 2094 N N . GLU B 1 125 ? -2.52 21.734 11.898 1 95.25 125 GLU B N 1
ATOM 2095 C CA . GLU B 1 125 ? -1.061 21.719 11.883 1 95.25 125 GLU B CA 1
ATOM 2096 C C . GLU B 1 125 ? -0.48 22.453 13.078 1 95.25 125 GLU B C 1
ATOM 2098 O O . GLU B 1 125 ? -0.855 23.609 13.344 1 95.25 125 GLU B O 1
ATOM 2103 N N . VAL B 1 126 ? 0.354 21.828 13.734 1 96.12 126 VAL B N 1
ATOM 2104 C CA . VAL B 1 126 ? 1.069 22.484 14.82 1 96.12 126 VAL B CA 1
ATOM 2105 C C . VAL B 1 126 ? 2.516 22.75 14.406 1 96.12 126 VAL B C 1
ATOM 2107 O O . VAL B 1 126 ? 3.227 21.828 13.992 1 96.12 126 VAL B O 1
ATOM 2110 N N . TYR B 1 127 ? 2.949 23.984 14.594 1 94.81 127 TYR B N 1
ATOM 2111 C CA . TYR B 1 127 ? 4.258 24.406 14.109 1 94.81 127 TYR B CA 1
ATOM 2112 C C . TYR B 1 127 ? 5.254 24.516 15.258 1 94.81 127 TYR B C 1
ATOM 2114 O O . TYR B 1 127 ? 4.879 24.422 16.422 1 94.81 127 TYR B O 1
ATOM 2122 N N . GLU B 1 128 ? 6.465 24.656 14.945 1 93.06 128 GLU B N 1
ATOM 2123 C CA . GLU B 1 128 ? 7.543 24.703 15.93 1 93.06 128 GLU B CA 1
ATOM 2124 C C . GLU B 1 128 ? 7.32 25.828 16.938 1 93.06 128 GLU B C 1
ATOM 2126 O O . GLU B 1 128 ? 7.66 25.703 18.109 1 93.06 128 GLU B O 1
ATOM 2131 N N . ASP B 1 129 ? 6.715 26.922 16.5 1 91.38 129 ASP B N 1
ATOM 2132 C CA . ASP B 1 129 ? 6.457 28.047 17.391 1 91.38 129 ASP B CA 1
ATOM 2133 C C . ASP B 1 129 ? 5.137 27.859 18.141 1 91.38 129 ASP B C 1
ATOM 2135 O O . ASP B 1 129 ? 4.617 28.812 18.734 1 91.38 129 ASP B O 1
ATOM 2139 N N . GLU B 1 130 ? 4.535 26.734 17.938 1 87.31 130 GLU B N 1
ATOM 2140 C CA . GLU B 1 130 ? 3.314 26.312 18.625 1 87.31 130 GLU B CA 1
ATOM 2141 C C . GLU B 1 130 ? 2.084 26.969 18.016 1 87.31 130 GLU B C 1
ATOM 2143 O O . GLU B 1 130 ? 0.966 26.781 18.5 1 87.31 130 GLU B O 1
ATOM 2148 N N . SER B 1 131 ? 2.338 27.734 16.984 1 89.81 131 SER B N 1
ATOM 2149 C CA . SER B 1 131 ? 1.174 28.219 16.25 1 89.81 131 SER B CA 1
ATOM 2150 C C . SER B 1 131 ? 0.486 27.078 15.5 1 89.81 131 SER B C 1
ATOM 2152 O O . SER B 1 131 ? 1.072 26.016 15.305 1 89.81 131 SER B O 1
ATOM 2154 N N . THR B 1 132 ? -0.843 27.359 15.25 1 87.81 132 THR B N 1
ATOM 2155 C CA . THR B 1 132 ? -1.623 26.297 14.625 1 87.81 132 THR B CA 1
ATOM 2156 C C . THR B 1 132 ? -2.424 26.828 13.445 1 87.81 132 THR B C 1
ATOM 2158 O O . THR B 1 132 ? -2.666 28.031 13.344 1 87.81 132 THR B O 1
ATOM 2161 N N . SER B 1 133 ? -2.771 25.938 12.547 1 86.81 133 SER B N 1
ATOM 2162 C CA . SER B 1 133 ? -3.631 26.219 11.406 1 86.81 133 SER B CA 1
ATOM 2163 C C . SER B 1 133 ? -4.535 25.031 11.078 1 86.81 133 SER B C 1
ATOM 2165 O O . SER B 1 133 ? -4.062 23.906 10.953 1 86.81 133 SER B O 1
ATOM 2167 N N . TRP B 1 134 ? -5.793 25.391 11.016 1 86.5 134 TRP B N 1
ATOM 2168 C CA . TRP B 1 134 ? -6.773 24.359 10.68 1 86.5 134 TRP B CA 1
ATOM 2169 C C . TRP B 1 134 ? -6.969 24.266 9.172 1 86.5 134 TRP B C 1
ATOM 2171 O O . TRP B 1 134 ? -7.012 25.297 8.484 1 86.5 134 TRP B O 1
ATOM 2181 N N . LYS B 1 135 ? -7.09 22.969 8.773 1 84.56 135 LYS B N 1
ATOM 2182 C CA . LYS B 1 135 ? -7.383 22.719 7.36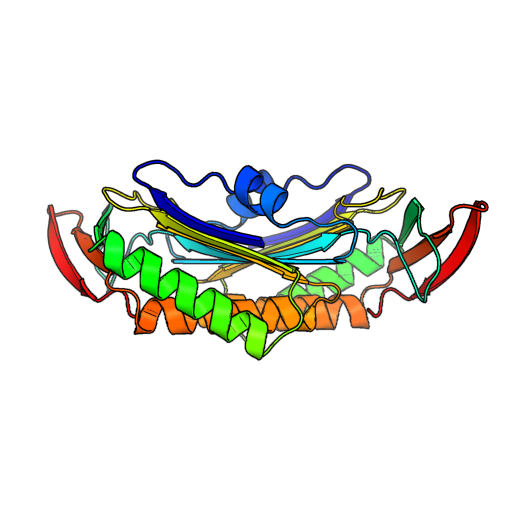3 1 84.56 135 LYS B CA 1
ATOM 2183 C C . LYS B 1 135 ? -8.305 21.516 7.188 1 84.56 135 LYS B C 1
ATOM 2185 O O . LYS B 1 135 ? -8.281 20.594 8 1 84.56 135 LYS B O 1
ATOM 2190 N N . GLU B 1 136 ? -9.172 21.719 6.082 1 79.56 136 GLU B N 1
ATOM 2191 C CA . GLU B 1 136 ? -9.844 20.5 5.625 1 79.56 136 GLU B CA 1
ATOM 2192 C C . GLU B 1 136 ? -8.836 19.469 5.133 1 79.56 136 GLU B C 1
ATOM 2194 O O . GLU B 1 136 ? -7.781 19.828 4.602 1 79.56 136 GLU B O 1
ATOM 2199 N N . ASN B 1 137 ? -9.086 18.203 5.367 1 77.19 137 ASN B N 1
ATOM 2200 C CA . ASN B 1 137 ? -8.188 17.125 4.992 1 77.19 137 ASN B CA 1
ATOM 2201 C C . ASN B 1 137 ? -8.227 16.859 3.488 1 77.19 137 ASN B C 1
ATOM 2203 O O . ASN B 1 137 ? -8.68 15.797 3.055 1 77.19 137 ASN B O 1
ATOM 2207 N N . LYS B 1 138 ? -7.863 17.797 2.529 1 69.25 138 LYS B N 1
ATOM 2208 C CA . LYS B 1 138 ? -8.039 17.703 1.083 1 69.25 138 LYS B CA 1
ATOM 2209 C C . LYS B 1 138 ? -6.734 17.297 0.395 1 69.25 138 LYS B C 1
ATOM 2211 O O . LYS B 1 138 ? -6.715 17.047 -0.81 1 69.25 138 LYS B O 1
ATOM 2216 N N . GLU B 1 139 ? -5.59 17.172 1.119 1 68 139 GLU B N 1
ATOM 2217 C CA . GLU B 1 139 ? -4.371 17 0.333 1 68 139 GLU B CA 1
ATOM 2218 C C . GLU B 1 139 ? -4.238 15.555 -0.159 1 68 139 GLU B C 1
ATOM 2220 O O . GLU B 1 139 ? -4.738 14.625 0.478 1 68 139 GLU B O 1
#